Protein AF-A0A8T2K4G6-F1 (afdb_monomer_lite)

Sequence (234 aa):
MTVRHSHNKDIQVNLPRATIALGKYSFRDSISCLRIWVNPGNEEEANEREENRNEDEEETEESRPKPKLFMPNLIPLKIPDGEKVDFDDIHRKRMEKDLTELQTLIEAHFENRKKEEEELFALTERMEKRRAERAEQLRIRTEREKERQARVAEERARKEEEENRKRAEDDVRKKKALSNMLHFGGYLQKTERRGGKKQTEREKKKMILAERRKPLKIENMNEDKVRYNIFKKH

Structure (mmCIF, N/CA/C/O backbone):
data_AF-A0A8T2K4G6-F1
#
_entry.id   AF-A0A8T2K4G6-F1
#
loop_
_atom_site.group_PDB
_atom_site.id
_atom_site.type_symbol
_atom_site.label_atom_id
_atom_site.label_alt_id
_atom_site.label_comp_id
_atom_site.label_asym_id
_atom_site.label_entity_id
_atom_site.label_seq_id
_atom_site.pdbx_PDB_ins_code
_atom_site.Cartn_x
_atom_site.Cartn_y
_atom_site.Cartn_z
_atom_site.occupancy
_atom_site.B_iso_or_equiv
_atom_site.auth_seq_id
_atom_site.auth_comp_id
_atom_site.auth_asym_id
_atom_site.auth_atom_id
_atom_site.pdbx_PDB_model_num
ATOM 1 N N . MET A 1 1 ? -27.900 -40.351 -31.283 1.00 43.53 1 MET A N 1
ATOM 2 C CA . MET A 1 1 ? -26.939 -39.247 -31.490 1.00 43.53 1 MET A CA 1
ATOM 3 C C . MET A 1 1 ? -27.726 -38.015 -31.895 1.00 43.53 1 MET A C 1
ATOM 5 O O . MET A 1 1 ? -28.155 -37.922 -33.035 1.00 43.53 1 MET A O 1
ATOM 9 N N . THR A 1 2 ? -28.016 -37.130 -30.946 1.00 40.59 2 THR A N 1
ATOM 10 C CA . THR A 1 2 ? -28.894 -35.968 -31.145 1.00 40.59 2 THR A CA 1
ATOM 11 C C . THR A 1 2 ? -28.119 -34.713 -30.765 1.00 40.59 2 THR A C 1
ATOM 13 O O . THR A 1 2 ? -27.848 -34.456 -29.595 1.00 40.59 2 THR A O 1
ATOM 16 N N . VAL A 1 3 ? -27.702 -33.971 -31.791 1.00 40.81 3 VAL A N 1
ATOM 17 C CA . VAL A 1 3 ? -26.904 -32.745 -31.699 1.00 40.81 3 VAL A CA 1
ATOM 18 C C . VAL A 1 3 ? -27.811 -31.601 -31.239 1.00 40.81 3 VAL A C 1
ATOM 20 O O . VAL A 1 3 ? -28.611 -31.085 -32.017 1.00 40.81 3 VAL A O 1
ATOM 23 N N . ARG A 1 4 ? -27.709 -31.199 -29.967 1.00 43.81 4 ARG A N 1
ATOM 24 C CA . ARG A 1 4 ? -28.348 -29.974 -29.464 1.00 43.81 4 ARG A CA 1
ATOM 25 C C . ARG A 1 4 ? -27.527 -28.762 -29.910 1.00 43.81 4 ARG A C 1
ATOM 27 O O . ARG A 1 4 ? -26.488 -28.464 -29.333 1.00 43.81 4 ARG A O 1
ATOM 34 N N . HIS A 1 5 ? -28.014 -28.068 -30.936 1.00 40.22 5 HIS A N 1
ATOM 35 C CA . HIS A 1 5 ? -27.555 -26.733 -31.317 1.00 40.22 5 HIS A CA 1
ATOM 36 C C . HIS A 1 5 ? -28.057 -25.712 -30.287 1.00 40.22 5 HIS A C 1
ATOM 38 O O . HIS A 1 5 ? -29.209 -25.278 -30.344 1.00 40.22 5 HIS A O 1
ATOM 44 N N . SER A 1 6 ? -27.207 -25.333 -29.332 1.00 45.31 6 SER A N 1
ATOM 45 C CA . SER A 1 6 ? -27.510 -24.239 -28.408 1.00 45.31 6 SER A CA 1
ATOM 46 C C . SER A 1 6 ? -27.218 -22.908 -29.098 1.00 45.31 6 SER A C 1
ATOM 48 O O . SER A 1 6 ? -26.067 -22.576 -29.369 1.00 45.31 6 SER A O 1
ATOM 50 N N . HIS A 1 7 ? -28.282 -22.176 -29.420 1.00 46.28 7 HIS A N 1
ATOM 51 C CA . HIS A 1 7 ? -28.223 -20.830 -29.980 1.00 46.28 7 HIS A CA 1
ATOM 52 C C . HIS A 1 7 ? -27.661 -19.854 -28.940 1.00 46.28 7 HIS A C 1
ATOM 54 O O . HIS A 1 7 ? -28.222 -19.706 -27.852 1.00 46.28 7 HIS A O 1
ATOM 60 N N . ASN A 1 8 ? -26.564 -19.186 -29.293 1.00 40.78 8 ASN A N 1
ATOM 61 C CA . ASN A 1 8 ? -25.992 -18.080 -28.535 1.00 40.78 8 ASN A CA 1
ATOM 62 C C . ASN A 1 8 ? -26.914 -16.865 -28.718 1.00 40.78 8 ASN A C 1
ATOM 64 O O . ASN A 1 8 ? -27.077 -16.377 -29.834 1.00 40.78 8 ASN A O 1
ATOM 68 N N . LYS A 1 9 ? -27.591 -16.434 -27.650 1.00 49.44 9 LYS A N 1
ATOM 69 C CA . LYS A 1 9 ? -28.414 -15.221 -27.662 1.00 49.44 9 LYS A CA 1
ATOM 70 C C . LYS A 1 9 ? -27.516 -14.037 -27.334 1.00 49.44 9 LYS A C 1
ATOM 72 O O . LYS A 1 9 ? -27.073 -13.900 -26.197 1.00 49.44 9 LYS A O 1
ATOM 77 N N . ASP A 1 10 ? -27.284 -13.197 -28.333 1.00 40.53 10 ASP A N 1
ATOM 78 C CA . ASP A 1 10 ? -26.670 -11.883 -28.188 1.00 40.53 10 ASP A CA 1
ATOM 79 C C . ASP A 1 10 ? -27.488 -11.031 -27.207 1.00 40.53 10 ASP A C 1
ATOM 81 O O . ASP A 1 10 ? -28.588 -10.566 -27.511 1.00 40.53 10 ASP A O 1
ATOM 85 N N . ILE A 1 11 ? -26.957 -10.831 -26.000 1.00 44.19 11 ILE A N 1
ATOM 86 C CA . ILE A 1 11 ? -27.488 -9.853 -25.051 1.00 44.19 11 ILE A CA 1
ATOM 87 C C . ILE A 1 11 ? -26.940 -8.492 -25.480 1.00 44.19 11 ILE A C 1
ATOM 89 O O . ILE A 1 11 ? -25.842 -8.083 -25.103 1.00 44.19 11 ILE A O 1
ATOM 93 N N . GLN A 1 12 ? -27.717 -7.798 -26.309 1.00 41.06 12 GLN A N 1
ATOM 94 C CA . GLN A 1 12 ? -27.534 -6.376 -26.563 1.00 41.06 12 GLN A CA 1
ATOM 95 C C . GLN A 1 12 ? -27.786 -5.602 -25.264 1.00 41.06 12 GLN A C 1
ATOM 97 O O . GLN A 1 12 ? -28.920 -5.467 -24.803 1.00 41.06 12 GLN A O 1
ATOM 102 N N . VAL A 1 13 ? -26.717 -5.082 -24.664 1.00 42.91 13 VAL A N 1
ATOM 103 C CA . VAL A 1 13 ? -26.801 -4.090 -23.591 1.00 42.91 13 VAL A CA 1
ATOM 104 C C . VAL A 1 13 ? -27.228 -2.746 -24.185 1.00 42.91 13 VAL A C 1
ATOM 106 O O . VAL A 1 13 ? -26.450 -2.034 -24.815 1.00 42.91 13 VAL A O 1
ATOM 109 N N . ASN A 1 14 ? -28.504 -2.422 -23.996 1.00 41.09 14 ASN A N 1
ATOM 110 C CA . ASN A 1 14 ? -29.096 -1.122 -24.295 1.00 41.09 14 ASN A CA 1
ATOM 111 C C . ASN A 1 14 ? -28.508 -0.063 -23.341 1.00 41.09 14 ASN A C 1
ATOM 113 O O . ASN A 1 14 ? -28.875 -0.017 -22.167 1.00 41.09 14 ASN A O 1
ATOM 117 N N . LEU A 1 15 ? -27.599 0.788 -23.827 1.00 39.25 15 LEU A N 1
ATOM 118 C CA . LEU A 1 15 ? -27.216 2.022 -23.132 1.00 39.25 15 LEU A CA 1
ATOM 119 C C . LEU A 1 15 ? -28.192 3.150 -23.514 1.00 39.25 15 LEU A C 1
ATOM 121 O O . LEU A 1 15 ? -28.398 3.386 -24.708 1.00 39.25 15 LEU A O 1
ATOM 125 N N . PRO A 1 16 ? -28.770 3.894 -22.553 1.00 44.97 16 PRO A N 1
ATOM 126 C CA . PRO A 1 16 ? -29.612 5.037 -22.874 1.00 44.97 16 PRO A CA 1
ATOM 127 C C . PRO A 1 16 ? -28.773 6.172 -23.480 1.00 44.97 16 PRO A C 1
ATOM 129 O O . PRO A 1 16 ? -27.804 6.652 -22.891 1.00 44.97 16 PRO A O 1
ATOM 132 N N . ARG A 1 17 ? -29.175 6.625 -24.672 1.00 45.69 17 ARG A N 1
ATOM 133 C CA . ARG A 1 17 ? -28.685 7.852 -25.313 1.00 45.69 17 ARG A CA 1
ATOM 134 C C . ARG A 1 17 ? -29.142 9.057 -24.483 1.00 45.69 17 ARG A C 1
ATOM 136 O O . ARG A 1 17 ? -30.261 9.533 -24.643 1.00 45.69 17 ARG A O 1
ATOM 143 N N . ALA A 1 18 ? -28.278 9.559 -23.607 1.00 39.84 18 ALA A N 1
ATOM 144 C CA . ALA A 1 18 ? -28.466 10.860 -22.978 1.00 39.84 18 ALA A CA 1
ATOM 145 C C . ALA A 1 18 ? -28.100 11.961 -23.986 1.00 39.84 18 ALA A C 1
ATOM 147 O O . ALA A 1 18 ? -26.930 12.245 -24.239 1.00 39.84 18 ALA A O 1
ATOM 148 N N . THR A 1 19 ? -29.113 12.570 -24.597 1.00 42.66 19 THR A N 1
ATOM 149 C CA . THR A 1 19 ? -28.994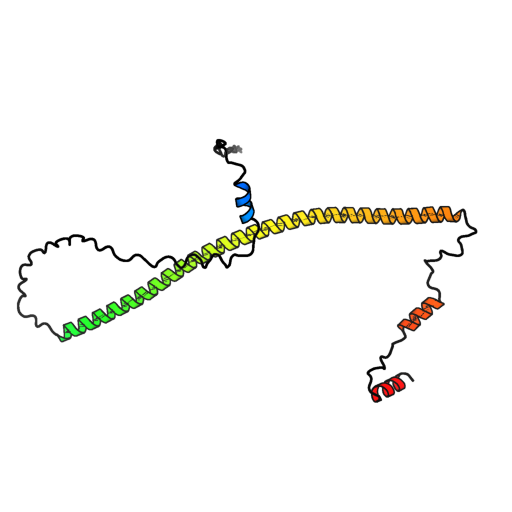 13.849 -25.302 1.00 42.66 19 THR A CA 1
ATOM 150 C C . THR A 1 19 ? -28.751 14.954 -24.277 1.00 42.66 19 THR A C 1
ATOM 152 O O . THR A 1 19 ? -29.688 15.421 -23.632 1.00 42.66 19 THR A O 1
ATOM 155 N N . ILE A 1 20 ? -27.495 15.367 -24.110 1.00 42.78 20 ILE A N 1
ATOM 156 C CA . ILE A 1 20 ? -27.154 16.569 -23.344 1.00 42.78 20 ILE A CA 1
ATOM 157 C C . ILE A 1 20 ? -27.402 17.773 -24.252 1.00 42.78 20 ILE A C 1
ATOM 159 O O . ILE A 1 20 ? -26.711 17.980 -25.250 1.00 42.78 20 ILE A O 1
ATOM 163 N N . ALA A 1 21 ? -28.428 18.548 -23.909 1.00 39.84 21 ALA A N 1
ATOM 164 C CA . ALA A 1 21 ? -28.667 19.867 -24.465 1.00 39.84 21 ALA A CA 1
ATOM 165 C C . ALA A 1 21 ? -27.442 20.756 -24.190 1.00 39.84 21 ALA A C 1
ATOM 167 O O . ALA A 1 21 ? -27.041 20.936 -23.041 1.00 39.84 21 ALA A O 1
ATOM 168 N N . LEU A 1 22 ? -26.842 21.304 -25.249 1.00 41.28 22 LEU A N 1
ATOM 169 C CA . LEU A 1 22 ? -25.759 22.282 -25.161 1.00 41.28 22 LEU A CA 1
ATOM 170 C C . LEU A 1 22 ? -26.316 23.607 -24.618 1.00 41.28 22 LEU A C 1
ATOM 172 O O . LEU A 1 22 ? -26.663 24.521 -25.364 1.00 41.28 22 LEU A O 1
ATOM 176 N N . GLY A 1 23 ? -26.413 23.690 -23.292 1.00 42.56 23 GLY A N 1
ATOM 177 C CA . GLY A 1 23 ? -26.505 24.943 -22.560 1.00 42.56 23 GLY A CA 1
ATOM 178 C C . GLY A 1 23 ? -25.171 25.676 -22.662 1.00 42.56 23 GLY A C 1
ATOM 179 O O . GLY A 1 23 ? -24.115 25.118 -22.373 1.00 42.56 23 GLY A O 1
ATOM 180 N N . LYS A 1 24 ? -25.227 26.921 -23.128 1.00 52.12 24 LYS A N 1
ATOM 181 C CA . LYS A 1 24 ? -24.098 27.832 -23.328 1.00 52.12 24 LYS A CA 1
ATOM 182 C C . LYS A 1 24 ? -23.312 28.018 -22.020 1.00 52.12 24 LYS A C 1
ATOM 184 O O . LYS A 1 24 ? -23.671 28.871 -21.216 1.00 52.12 24 LYS A O 1
ATOM 189 N N . TYR A 1 25 ? -22.238 27.257 -21.822 1.00 44.22 25 TYR A N 1
ATOM 190 C CA . TYR A 1 25 ? -21.255 27.532 -20.774 1.00 44.22 25 TYR A CA 1
ATOM 191 C C . TYR A 1 25 ? -20.119 28.373 -21.347 1.00 44.22 25 TYR A C 1
ATOM 193 O O . TYR A 1 25 ? -19.503 28.034 -22.358 1.00 44.22 25 TYR A O 1
ATOM 201 N N . SER A 1 26 ? -19.901 29.527 -20.721 1.00 43.66 26 SER A N 1
ATOM 202 C CA . SER A 1 26 ? -18.903 30.502 -21.135 1.00 43.66 26 SER A CA 1
ATOM 203 C C . SER A 1 26 ? -17.485 29.955 -20.937 1.00 43.66 26 SER A C 1
ATOM 205 O O . SER A 1 26 ? -17.175 29.307 -19.942 1.00 43.66 26 SER A O 1
ATOM 207 N N . PHE A 1 27 ? -16.609 30.265 -21.887 1.00 46.72 27 PHE A N 1
ATOM 208 C CA . PHE A 1 27 ? -15.208 29.843 -22.014 1.00 46.72 27 PHE A CA 1
ATOM 209 C C . PHE A 1 27 ? -14.266 30.321 -20.876 1.00 46.72 27 PHE A C 1
ATOM 211 O O . PHE A 1 27 ? -13.048 30.242 -21.005 1.00 46.72 27 PHE A O 1
ATOM 218 N N . ARG A 1 28 ? -14.796 30.828 -19.755 1.00 48.25 28 ARG A N 1
ATOM 219 C CA . ARG A 1 28 ? -14.011 31.364 -18.628 1.00 48.25 28 ARG A CA 1
ATOM 220 C C . ARG A 1 28 ? -13.803 30.395 -17.460 1.00 48.25 28 ARG A C 1
ATOM 222 O O . ARG A 1 28 ? -12.891 30.628 -16.675 1.00 48.25 28 ARG A O 1
ATOM 229 N N . ASP A 1 29 ? -14.544 29.288 -17.396 1.00 44.03 29 ASP A N 1
ATOM 230 C CA . ASP A 1 29 ? -14.431 28.315 -16.291 1.00 44.03 29 ASP A CA 1
ATOM 231 C C . ASP A 1 29 ? -13.405 27.193 -16.541 1.00 44.03 29 ASP A C 1
ATOM 233 O O . ASP A 1 29 ? -13.095 26.405 -15.649 1.00 44.03 29 ASP A O 1
ATOM 237 N N . SER A 1 30 ? -12.807 27.132 -17.734 1.00 47.47 30 SER A N 1
ATOM 238 C CA . SER A 1 30 ? -11.832 26.093 -18.101 1.00 47.47 30 SER A CA 1
ATOM 239 C C . SER A 1 30 ? -10.465 26.253 -17.422 1.00 47.47 30 SER A C 1
ATOM 241 O O . SER A 1 30 ? -9.727 25.277 -17.294 1.00 47.47 30 SER A O 1
ATOM 243 N N . ILE A 1 31 ? -10.125 27.455 -16.947 1.00 48.69 31 ILE A N 1
ATOM 244 C CA . ILE A 1 31 ? -8.820 27.725 -16.322 1.00 48.69 31 ILE A CA 1
ATOM 245 C C . ILE A 1 31 ? -8.812 27.317 -14.838 1.00 48.69 31 ILE A C 1
ATOM 247 O O . ILE A 1 31 ? -7.769 26.919 -14.321 1.00 48.69 31 ILE A O 1
ATOM 251 N N . SER A 1 32 ? -9.966 27.329 -14.161 1.00 47.97 32 SER A N 1
ATOM 252 C CA . SER A 1 32 ? -10.056 26.938 -12.745 1.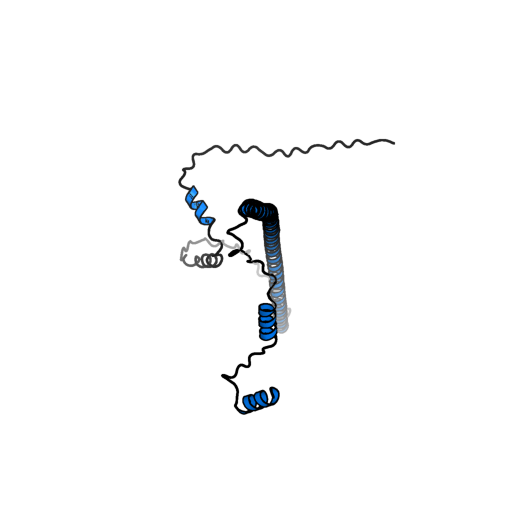00 47.97 32 SER A CA 1
ATOM 253 C C . SER A 1 32 ? -9.882 25.424 -12.552 1.00 47.97 32 SER A C 1
ATOM 255 O O . SER A 1 32 ? -9.098 24.990 -11.709 1.00 47.97 32 SER A O 1
ATOM 257 N N . CYS A 1 33 ? -10.496 24.603 -13.415 1.00 45.06 33 CYS A N 1
ATOM 258 C CA . CYS A 1 33 ? -10.336 23.143 -13.361 1.00 45.06 33 CYS A CA 1
ATOM 259 C C . CYS A 1 33 ? -8.901 22.674 -13.649 1.00 45.06 33 CYS A C 1
ATOM 261 O O . CYS A 1 33 ? -8.479 21.643 -13.128 1.00 45.06 33 CYS A O 1
ATOM 263 N N . LEU A 1 34 ? -8.126 23.423 -14.442 1.00 43.31 34 LEU A N 1
ATOM 264 C CA . LEU A 1 34 ? -6.758 23.026 -14.790 1.00 43.31 34 LEU A CA 1
ATOM 265 C C . LEU A 1 34 ? -5.749 23.295 -13.659 1.00 43.31 34 LEU A C 1
ATOM 267 O O . LEU A 1 34 ? -4.677 22.695 -13.643 1.00 43.31 34 LEU A O 1
ATOM 271 N N . ARG A 1 35 ? -6.091 24.139 -12.675 1.00 41.72 35 ARG A N 1
ATOM 272 C CA . ARG A 1 35 ? -5.211 24.441 -11.532 1.00 41.72 35 ARG A CA 1
ATOM 273 C C . ARG A 1 35 ? -5.260 23.385 -10.421 1.00 41.72 35 ARG A C 1
ATOM 275 O O . ARG A 1 35 ? -4.346 23.335 -9.609 1.00 41.72 35 ARG A O 1
ATOM 282 N N . ILE A 1 36 ? -6.271 22.514 -10.418 1.00 45.25 36 ILE A N 1
ATOM 283 C CA . ILE A 1 36 ? -6.389 21.400 -9.459 1.00 45.25 36 ILE A CA 1
ATOM 284 C C . ILE A 1 36 ? -5.544 20.187 -9.897 1.00 45.25 36 ILE A C 1
ATOM 286 O O . ILE A 1 36 ? -5.198 19.343 -9.079 1.00 45.25 36 ILE A O 1
ATOM 290 N N . TRP A 1 37 ? -5.154 20.097 -11.174 1.00 45.03 37 TRP A N 1
ATOM 291 C CA . TRP A 1 37 ? -4.494 18.897 -11.709 1.00 45.03 37 TRP A CA 1
ATOM 292 C C . TRP A 1 37 ? -2.956 18.920 -11.657 1.00 45.03 37 TRP A C 1
ATOM 294 O O . TRP A 1 37 ? -2.316 17.925 -11.987 1.00 45.03 37 TRP A O 1
ATOM 304 N N . VAL A 1 38 ? -2.344 20.032 -11.230 1.00 46.03 38 VAL A N 1
ATOM 305 C CA . VAL A 1 38 ? -0.881 20.189 -11.148 1.00 46.03 38 VAL A CA 1
ATOM 306 C C . VAL A 1 38 ? -0.478 20.581 -9.725 1.00 46.03 38 VAL A C 1
ATOM 308 O O . VAL A 1 38 ? -0.152 21.734 -9.472 1.00 46.03 38 VAL A O 1
ATOM 311 N N . ASN A 1 39 ? -0.553 19.634 -8.785 1.00 34.09 39 ASN A N 1
ATOM 312 C CA . ASN A 1 39 ? 0.257 19.612 -7.555 1.00 34.09 39 ASN A CA 1
ATOM 313 C C . ASN A 1 39 ? 0.055 18.282 -6.799 1.00 34.09 39 ASN A C 1
ATOM 315 O O . ASN A 1 39 ? -0.876 18.165 -6.006 1.00 34.09 39 ASN A O 1
ATOM 319 N N . PRO A 1 40 ? 0.905 17.262 -7.015 1.00 48.84 40 PRO A N 1
ATOM 320 C CA . PRO A 1 40 ? 0.885 16.030 -6.236 1.00 48.84 40 PRO A CA 1
ATOM 321 C C . PRO A 1 40 ? 1.880 16.145 -5.071 1.00 48.84 40 PRO A C 1
ATOM 323 O O . PRO A 1 40 ? 2.926 15.501 -5.083 1.00 48.84 40 PRO A O 1
ATOM 326 N N . GLY A 1 41 ? 1.615 17.030 -4.106 1.00 38.31 41 GLY A N 1
ATOM 327 C CA . GLY A 1 41 ? 2.589 17.292 -3.041 1.00 38.31 41 GLY A CA 1
ATOM 328 C C . GLY A 1 41 ? 2.127 18.191 -1.902 1.00 38.31 41 GLY A C 1
ATOM 329 O O . GLY A 1 41 ? 2.924 18.996 -1.444 1.00 38.31 41 GLY A O 1
ATOM 330 N N . ASN A 1 42 ? 0.865 18.098 -1.473 1.00 39.47 42 ASN A N 1
ATOM 331 C CA . ASN A 1 42 ? 0.409 18.777 -0.255 1.00 39.47 42 ASN A CA 1
ATOM 332 C C . ASN A 1 42 ? -0.826 18.065 0.332 1.00 39.47 42 ASN A C 1
ATOM 334 O O . ASN A 1 42 ? -1.919 18.618 0.378 1.00 39.47 42 ASN A O 1
ATOM 338 N N . GLU A 1 43 ? -0.675 16.788 0.698 1.00 38.53 43 GLU A N 1
ATOM 339 C CA . GLU A 1 43 ? -1.729 16.026 1.396 1.00 38.53 43 GLU A CA 1
ATOM 340 C C . GLU A 1 43 ? -1.703 16.246 2.924 1.00 38.53 43 GLU A C 1
ATOM 342 O O . GLU A 1 43 ? -2.611 15.792 3.612 1.00 38.53 43 GLU A O 1
ATOM 347 N N . GLU A 1 44 ? -0.727 16.992 3.458 1.00 42.09 44 GLU A N 1
ATOM 348 C CA . GLU A 1 44 ? -0.601 17.250 4.904 1.00 42.09 44 GLU A CA 1
ATOM 349 C C . GLU A 1 44 ? -1.316 18.529 5.395 1.00 42.09 44 GLU A C 1
ATOM 351 O O . GLU A 1 44 ? -1.630 18.616 6.574 1.00 42.09 44 GLU A O 1
ATOM 356 N N . GLU A 1 45 ? -1.689 19.484 4.531 1.00 38.25 45 GLU A N 1
ATOM 357 C CA . GLU A 1 45 ? -2.339 20.745 4.971 1.00 38.25 45 GLU A CA 1
ATOM 358 C C . GLU A 1 45 ? -3.882 20.741 4.914 1.00 38.25 45 GLU A C 1
ATOM 360 O O . GLU A 1 45 ? -4.529 21.716 5.300 1.00 38.25 45 GLU A O 1
ATOM 365 N N . ALA A 1 46 ? -4.513 19.664 4.437 1.00 34.56 46 ALA A N 1
ATOM 366 C CA . ALA A 1 46 ? -5.976 19.590 4.347 1.00 34.56 46 ALA A CA 1
ATOM 367 C C . ALA A 1 46 ? -6.654 19.132 5.653 1.00 34.56 46 ALA A C 1
ATOM 369 O O . ALA A 1 46 ? -7.870 19.266 5.777 1.00 34.56 46 ALA A O 1
ATOM 370 N N . ASN A 1 47 ? -5.887 18.616 6.621 1.00 33.22 47 ASN A N 1
ATOM 371 C CA . ASN A 1 47 ? -6.420 18.000 7.840 1.00 33.22 47 ASN A CA 1
ATOM 372 C C . ASN A 1 47 ? -6.561 18.969 9.034 1.00 33.22 47 ASN A C 1
ATOM 374 O O . ASN A 1 47 ? -7.118 18.588 10.053 1.00 33.22 47 ASN A O 1
ATOM 378 N N . GLU A 1 48 ? -6.102 20.222 8.924 1.00 35.00 48 GLU A N 1
ATOM 379 C CA . GLU A 1 48 ? -6.147 21.202 10.031 1.00 35.00 48 GLU A CA 1
ATOM 380 C C . GLU A 1 48 ? -7.284 22.240 9.917 1.00 35.00 48 GLU A C 1
ATOM 382 O O . GLU A 1 48 ? -7.397 23.135 10.750 1.00 35.00 48 GLU A O 1
ATOM 387 N N . ARG A 1 49 ? -8.157 22.158 8.900 1.00 35.47 49 ARG A N 1
ATOM 388 C CA . ARG A 1 49 ? -9.248 23.141 8.699 1.00 35.47 49 ARG A CA 1
ATOM 389 C C . ARG A 1 49 ? -10.647 22.692 9.119 1.00 35.47 49 ARG A C 1
ATOM 391 O O . ARG A 1 49 ? -11.565 23.501 9.017 1.00 35.47 49 ARG A O 1
ATOM 398 N N . GLU A 1 50 ? -10.822 21.469 9.612 1.00 35.44 50 GLU A N 1
ATOM 399 C CA . GLU A 1 50 ? -12.138 20.962 10.047 1.00 35.44 50 GLU A CA 1
ATOM 400 C C . GLU A 1 50 ? -12.325 20.841 11.569 1.00 35.44 50 GLU A C 1
ATOM 402 O O . GLU A 1 50 ? -13.382 20.400 12.005 1.00 35.44 50 GLU A O 1
ATOM 407 N N . GLU A 1 51 ? -11.378 21.305 12.394 1.00 34.16 51 GLU A N 1
ATOM 408 C CA . GLU A 1 51 ? -11.460 21.131 13.859 1.00 34.16 51 GLU A CA 1
ATOM 409 C C . GLU A 1 51 ? -11.733 22.407 14.679 1.00 34.16 51 GLU A C 1
ATOM 411 O O . GLU A 1 51 ? -11.662 22.375 15.902 1.00 34.16 51 GLU A O 1
ATOM 416 N N . ASN A 1 52 ? -12.105 23.535 14.061 1.00 33.41 52 ASN A N 1
ATOM 417 C CA . ASN A 1 52 ? -12.426 24.749 14.827 1.00 33.41 52 ASN A CA 1
ATOM 418 C C . ASN A 1 52 ? -13.597 25.551 14.241 1.00 33.41 52 ASN A C 1
ATOM 420 O O . ASN A 1 52 ? -13.414 26.591 13.602 1.00 33.41 52 ASN A O 1
ATOM 424 N N . ARG A 1 53 ? -14.821 25.039 14.422 1.00 35.09 53 ARG A N 1
ATOM 425 C CA . ARG A 1 53 ? -16.051 25.807 14.163 1.00 35.09 53 ARG A CA 1
ATOM 426 C C . ARG A 1 53 ? -17.247 25.351 15.000 1.00 35.09 53 ARG A C 1
ATOM 428 O O . ARG A 1 53 ? -18.332 25.184 14.458 1.00 35.09 53 ARG A O 1
ATOM 435 N N . ASN A 1 54 ? -17.046 25.131 16.297 1.00 34.25 54 ASN A N 1
ATOM 436 C CA . ASN A 1 54 ? -18.138 24.862 17.237 1.00 34.25 54 ASN A CA 1
ATOM 437 C C . ASN A 1 54 ? -17.880 25.535 18.590 1.00 34.25 54 ASN A C 1
ATOM 439 O O . ASN A 1 54 ? -17.825 24.858 19.607 1.00 34.25 54 ASN A O 1
ATOM 443 N N . GLU A 1 55 ? -17.727 26.854 18.603 1.00 39.97 55 GLU A N 1
ATOM 444 C CA . GLU A 1 55 ? -17.948 27.673 19.798 1.00 39.97 55 GLU A CA 1
ATOM 445 C C . GLU A 1 55 ? -18.686 28.940 19.330 1.00 39.97 55 GLU A C 1
ATOM 447 O O . GLU A 1 55 ? -18.367 29.452 18.258 1.00 39.97 55 GLU A O 1
ATOM 452 N N . ASP A 1 56 ? -19.696 29.363 20.100 1.00 32.22 56 ASP A N 1
ATOM 453 C CA . ASP A 1 56 ? -20.599 30.522 19.924 1.00 32.22 56 ASP A CA 1
ATOM 454 C C . ASP A 1 56 ? -22.016 30.235 19.377 1.00 32.22 56 ASP A C 1
ATOM 456 O O . ASP A 1 56 ? -22.359 30.641 18.271 1.00 32.22 56 ASP A O 1
ATOM 460 N N . GLU A 1 57 ? -22.887 29.646 20.208 1.00 31.20 57 GLU A N 1
ATOM 461 C CA . GLU A 1 57 ? -24.316 30.021 20.255 1.00 31.20 57 GLU A CA 1
ATOM 462 C C . GLU A 1 57 ? -24.787 30.057 21.726 1.00 31.20 57 GLU A C 1
ATOM 464 O O . GLU A 1 57 ? -25.212 29.055 22.304 1.00 31.20 57 GLU A O 1
ATOM 469 N N . GLU A 1 58 ? -24.661 31.235 22.346 1.00 34.69 58 GLU A N 1
ATOM 470 C CA . GLU A 1 58 ? -25.348 31.607 23.587 1.00 34.69 58 GLU A CA 1
ATOM 471 C C . GLU A 1 58 ? -26.832 31.926 23.316 1.00 34.69 58 G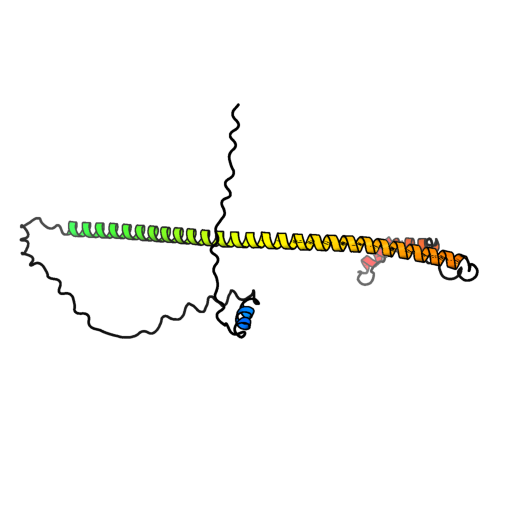LU A C 1
ATOM 473 O O . GLU A 1 58 ? -27.180 32.634 22.375 1.00 34.69 58 GLU A O 1
ATOM 478 N N . GLU A 1 59 ? -27.674 31.435 24.229 1.00 34.03 59 GLU A N 1
ATOM 479 C CA . GLU A 1 59 ? -28.882 32.091 24.743 1.00 34.03 59 GLU A CA 1
ATOM 480 C C . GLU A 1 59 ? -30.062 32.355 23.780 1.00 34.03 59 GLU A C 1
ATOM 482 O O . GLU A 1 59 ? -30.227 33.428 23.208 1.00 34.03 59 GLU A O 1
ATOM 487 N N . THR A 1 60 ? -31.014 31.414 23.753 1.00 31.31 60 THR A N 1
ATOM 488 C CA . THR A 1 60 ? -32.451 31.741 23.661 1.00 31.31 60 THR A CA 1
ATOM 489 C C . THR A 1 60 ? -33.267 30.809 24.567 1.00 31.31 60 THR A C 1
ATOM 491 O O . THR A 1 60 ? -33.624 29.685 24.221 1.00 31.31 60 THR A O 1
ATOM 494 N N . GLU A 1 61 ? -33.553 31.298 25.774 1.00 42.03 61 GLU A N 1
ATOM 495 C CA . GLU A 1 61 ? -34.629 30.823 26.646 1.00 42.03 61 GLU A CA 1
ATOM 496 C C . GLU A 1 61 ? -35.982 31.052 25.951 1.00 42.03 61 GLU A C 1
ATOM 498 O O . GLU A 1 61 ? -36.473 32.178 25.880 1.00 42.03 61 GLU A O 1
ATOM 503 N N . GLU A 1 62 ? -36.610 29.986 25.445 1.00 40.19 62 GLU A N 1
ATOM 504 C CA . GLU A 1 62 ? -38.018 30.017 25.047 1.00 40.19 62 GLU A CA 1
ATOM 505 C C . GLU A 1 62 ? -38.798 28.900 25.755 1.00 40.19 62 GLU A C 1
ATOM 507 O O . GLU A 1 62 ? -38.707 27.701 25.473 1.00 40.19 62 GLU A O 1
ATOM 512 N N . SER A 1 63 ? -39.572 29.352 26.737 1.00 48.34 63 SER A N 1
ATOM 513 C CA . SER A 1 63 ? -40.523 28.630 27.571 1.00 48.34 63 SER A CA 1
ATOM 514 C C . SER A 1 63 ? -41.345 27.574 26.822 1.00 48.34 63 SER A C 1
ATOM 516 O O . SER A 1 63 ? -42.323 27.888 26.141 1.00 48.34 63 SER A O 1
ATOM 518 N N . ARG A 1 64 ? -41.037 26.292 27.049 1.00 45.34 64 ARG A N 1
ATOM 519 C CA . ARG A 1 64 ? -41.951 25.182 26.737 1.00 45.34 64 ARG A CA 1
ATOM 520 C C . ARG A 1 64 ? -42.826 24.863 27.958 1.00 45.34 64 ARG A C 1
ATOM 522 O O . ARG A 1 64 ? -42.293 24.690 29.056 1.00 45.34 64 ARG A O 1
ATOM 529 N N . PRO A 1 65 ? -44.161 24.752 27.816 1.00 51.97 65 PRO A N 1
ATOM 530 C CA . PRO A 1 65 ? -45.031 24.439 28.943 1.00 51.97 65 PRO A CA 1
ATOM 531 C C . PRO A 1 65 ? -44.792 22.996 29.411 1.00 51.97 65 PRO A C 1
ATOM 533 O O . PRO A 1 65 ? -44.916 22.049 28.636 1.00 51.97 65 PRO A O 1
ATOM 536 N N . LYS A 1 66 ? -44.459 22.831 30.699 1.00 55.69 66 LYS A N 1
ATOM 537 C CA . LYS A 1 66 ? -44.315 21.524 31.362 1.00 55.69 66 LYS A CA 1
ATOM 538 C C . LYS A 1 66 ? -45.566 20.661 31.110 1.00 55.69 66 LYS A C 1
ATOM 540 O O . LYS A 1 66 ? -46.661 21.093 31.486 1.00 55.69 66 LYS A O 1
ATOM 545 N N . PRO A 1 67 ? -45.446 19.447 30.540 1.00 57.41 67 PRO A N 1
ATOM 546 C CA . PRO A 1 67 ? -46.572 18.529 30.466 1.00 57.41 67 PRO A CA 1
ATOM 547 C C . PRO A 1 67 ? -46.961 18.125 31.893 1.00 57.41 67 PRO A C 1
ATOM 549 O O . PRO A 1 67 ? -46.155 17.583 32.649 1.00 57.41 67 PRO A O 1
ATOM 552 N N . LYS A 1 68 ? -48.199 18.439 32.286 1.00 60.03 68 LYS A N 1
ATOM 553 C CA . LYS A 1 68 ? -48.777 18.011 33.563 1.00 60.03 68 LYS A CA 1
ATOM 554 C C . LYS A 1 68 ? -48.882 16.485 33.551 1.00 60.03 68 LYS A C 1
ATOM 556 O O . LYS A 1 68 ? -49.763 15.934 32.897 1.00 60.03 68 LYS A O 1
ATOM 561 N N . LEU A 1 69 ? -47.982 15.814 34.267 1.00 53.31 69 LEU A N 1
ATOM 562 C CA . LEU A 1 69 ? -48.108 14.396 34.582 1.00 53.31 69 LEU A CA 1
ATOM 563 C C . LEU A 1 69 ? -49.344 14.225 35.469 1.00 53.31 69 LEU A C 1
ATOM 565 O O . LEU A 1 69 ? -49.380 14.682 36.610 1.00 53.31 69 LEU A O 1
ATOM 569 N N . PHE A 1 70 ? -50.382 13.615 34.908 1.00 55.94 70 PHE A N 1
ATOM 570 C CA . PHE A 1 70 ? -51.569 13.201 35.640 1.00 55.94 70 PHE A CA 1
ATOM 571 C C . PHE A 1 70 ? -51.139 12.071 36.585 1.00 55.94 70 PHE A C 1
ATOM 573 O O . PHE A 1 70 ? -50.937 10.939 36.151 1.00 55.94 70 PHE A O 1
ATOM 580 N N . MET A 1 71 ? -50.909 12.380 37.863 1.00 57.50 71 MET A N 1
ATOM 581 C CA . MET A 1 71 ? -50.659 11.344 38.862 1.00 57.50 71 MET A CA 1
ATOM 582 C C . MET A 1 71 ? -51.973 10.590 39.108 1.00 57.50 71 MET A C 1
ATOM 584 O O . MET A 1 71 ? -52.961 11.228 39.480 1.00 57.50 71 MET A O 1
ATOM 588 N N . PRO A 1 72 ? -52.034 9.260 38.914 1.00 58.84 72 PRO A N 1
ATOM 589 C CA . PRO A 1 72 ? -53.166 8.492 39.406 1.00 58.84 72 PRO A CA 1
ATOM 590 C C . PRO A 1 72 ? -53.204 8.645 40.930 1.00 58.84 72 PRO A C 1
ATOM 592 O O . PRO A 1 72 ? -52.171 8.539 41.589 1.00 58.84 72 PRO A O 1
ATOM 595 N N . ASN A 1 73 ? -54.380 8.935 41.491 1.00 52.06 73 ASN A N 1
ATOM 596 C CA . ASN A 1 73 ? -54.577 9.008 42.937 1.00 52.06 73 ASN A CA 1
ATOM 597 C C . ASN A 1 73 ? -54.183 7.662 43.563 1.00 52.06 73 ASN A C 1
ATOM 599 O O . ASN A 1 73 ? -54.939 6.691 43.491 1.00 52.06 73 ASN A O 1
ATOM 603 N N . LEU A 1 74 ? -52.992 7.607 44.163 1.00 56.78 74 LEU A N 1
ATOM 604 C CA . LEU A 1 74 ? -52.552 6.487 44.981 1.00 56.78 74 LEU A CA 1
ATOM 605 C C . LEU A 1 74 ? -53.447 6.446 46.221 1.00 56.78 74 LEU A C 1
ATOM 607 O O . LEU A 1 74 ? -53.311 7.246 47.145 1.00 56.78 74 LEU A O 1
ATOM 611 N N . ILE A 1 75 ? -54.368 5.487 46.232 1.00 58.47 75 ILE A N 1
ATOM 612 C CA . ILE A 1 75 ? -54.925 4.930 47.462 1.00 58.47 75 ILE A CA 1
ATOM 613 C C . ILE A 1 75 ? -53.725 4.605 48.364 1.00 58.47 75 ILE A C 1
ATOM 615 O O . ILE A 1 75 ? -52.814 3.920 47.888 1.00 58.47 75 ILE A O 1
ATOM 619 N N . PRO A 1 76 ? -53.678 5.073 49.627 1.00 59.12 76 PRO A N 1
ATOM 620 C CA . PRO A 1 76 ? -52.654 4.639 50.561 1.00 59.12 76 PRO A CA 1
ATOM 621 C C . PRO A 1 76 ? -52.723 3.116 50.644 1.00 59.12 76 PRO A C 1
ATOM 623 O O . PRO A 1 76 ? -53.683 2.564 51.189 1.00 59.12 76 PRO A O 1
ATOM 626 N N . LEU A 1 77 ? -51.745 2.433 50.041 1.00 61.00 77 LEU A N 1
ATOM 627 C CA . LEU A 1 77 ? -51.530 1.013 50.265 1.00 61.00 77 LEU A CA 1
ATOM 628 C C . LEU A 1 77 ? -51.339 0.877 51.773 1.00 61.00 77 LEU A C 1
ATOM 630 O O . LEU A 1 77 ? -50.317 1.288 52.320 1.00 61.00 77 LEU A O 1
ATOM 634 N N . LYS A 1 78 ? -52.372 0.375 52.453 1.00 53.88 78 LYS A N 1
ATOM 635 C CA . LYS A 1 78 ? -52.274 -0.047 53.843 1.00 53.88 78 LYS A CA 1
ATOM 636 C C . LYS A 1 78 ? -51.173 -1.097 53.882 1.00 53.88 78 LYS A C 1
ATOM 638 O O . LYS A 1 78 ? -51.348 -2.179 53.330 1.00 53.88 78 LYS A O 1
ATOM 643 N N . ILE A 1 79 ? -50.043 -0.731 54.477 1.00 58.38 79 ILE A N 1
ATOM 644 C CA . ILE A 1 79 ? -48.973 -1.652 54.841 1.00 58.38 79 ILE A CA 1
ATOM 645 C C . ILE A 1 79 ? -49.626 -2.662 55.797 1.00 58.38 79 ILE A C 1
ATOM 647 O O . ILE A 1 79 ? -50.096 -2.237 56.853 1.00 58.38 79 ILE A O 1
ATOM 651 N N . PRO A 1 80 ? -49.761 -3.951 55.429 1.00 65.88 80 PRO A N 1
ATOM 652 C CA . PRO A 1 80 ? -50.179 -4.961 56.381 1.00 65.88 80 PRO A CA 1
ATOM 653 C C . PRO A 1 80 ? -49.074 -5.076 57.428 1.00 65.88 80 PRO A C 1
ATOM 655 O O . PRO A 1 80 ? -47.894 -5.193 57.096 1.00 65.88 80 PRO A O 1
ATOM 658 N N . ASP A 1 81 ? -49.483 -4.970 58.684 1.00 54.88 81 ASP A N 1
ATOM 659 C CA . ASP A 1 81 ? -48.629 -4.935 59.856 1.00 54.88 81 ASP A CA 1
ATOM 660 C C . ASP A 1 81 ? -47.618 -6.094 59.899 1.00 54.88 81 ASP A C 1
ATOM 662 O O . ASP A 1 81 ? -47.983 -7.268 59.868 1.00 54.88 81 ASP A O 1
ATOM 666 N N . GLY A 1 82 ? -46.343 -5.749 60.101 1.00 59.06 82 GLY A N 1
ATOM 667 C CA . GLY A 1 82 ? -45.510 -6.506 61.035 1.00 59.06 82 GLY A CA 1
ATOM 668 C C . GLY A 1 82 ? -44.610 -7.623 60.506 1.00 59.06 82 GLY A C 1
ATOM 669 O O . GLY A 1 82 ? -44.164 -8.424 61.327 1.00 59.06 82 GLY A O 1
ATOM 670 N N . GLU A 1 83 ? -44.241 -7.668 59.224 1.00 64.62 83 GLU A N 1
ATOM 671 C CA . GLU A 1 83 ? -42.976 -8.333 58.880 1.00 64.62 83 GLU A CA 1
ATOM 672 C C . GLU A 1 83 ? -41.855 -7.380 59.295 1.00 64.62 83 GLU A C 1
ATOM 674 O O . GLU A 1 83 ? -41.682 -6.314 58.705 1.00 64.62 83 GLU A O 1
ATOM 679 N N . LYS A 1 84 ? -41.172 -7.697 60.402 1.00 66.56 84 LYS A N 1
ATOM 680 C CA . LYS A 1 84 ? -40.040 -6.912 60.902 1.00 66.56 84 LYS A CA 1
ATOM 681 C C . LYS A 1 84 ? -39.056 -6.719 59.755 1.00 66.56 84 LYS A C 1
ATOM 683 O O . LYS A 1 84 ? -38.341 -7.646 59.394 1.00 66.56 84 LYS A O 1
ATOM 688 N N . VAL A 1 85 ? -39.053 -5.515 59.196 1.00 73.75 85 VAL A N 1
ATOM 689 C CA . VAL A 1 85 ? -38.108 -5.096 58.174 1.00 73.75 85 VAL A CA 1
ATOM 690 C C . VAL A 1 85 ? -36.720 -5.206 58.794 1.00 73.75 85 VAL A C 1
ATOM 692 O O . VAL A 1 85 ? -36.352 -4.408 59.656 1.00 73.75 85 VAL A O 1
ATOM 695 N N . ASP A 1 86 ? -35.992 -6.252 58.417 1.00 85.12 86 ASP A N 1
ATOM 696 C CA . ASP A 1 86 ? -34.634 -6.481 58.882 1.00 85.12 86 ASP A CA 1
ATOM 697 C C . ASP A 1 86 ? -33.717 -5.456 58.201 1.00 85.12 86 ASP A C 1
ATOM 699 O O . ASP A 1 86 ? -33.468 -5.504 56.994 1.00 85.12 86 ASP A O 1
ATOM 703 N N . PHE A 1 87 ? -33.250 -4.474 58.971 1.00 87.25 87 PHE A N 1
ATOM 704 C CA . PHE A 1 87 ? -32.346 -3.440 58.472 1.00 87.25 87 PHE A CA 1
ATOM 705 C C . PHE A 1 87 ? -31.013 -4.026 57.998 1.00 87.25 87 PHE A C 1
ATOM 707 O O . PHE A 1 87 ? -30.428 -3.495 57.049 1.00 87.25 87 PHE A O 1
ATOM 714 N N . ASP A 1 88 ? -30.573 -5.146 58.579 1.00 90.88 88 ASP A N 1
ATOM 715 C CA . ASP A 1 88 ? -29.380 -5.846 58.112 1.00 90.88 88 ASP A CA 1
ATOM 716 C C . ASP A 1 88 ? -29.637 -6.504 56.751 1.00 90.88 88 ASP A C 1
ATOM 718 O O . ASP A 1 88 ? -28.750 -6.535 55.898 1.00 90.88 88 ASP A O 1
ATOM 722 N N . ASP A 1 89 ? -30.864 -6.969 56.497 1.00 93.44 89 ASP A N 1
ATOM 723 C CA . ASP A 1 89 ? -31.270 -7.512 55.199 1.00 93.44 89 ASP A CA 1
ATOM 724 C C . ASP A 1 89 ? -31.340 -6.437 54.113 1.00 93.44 89 ASP A C 1
ATOM 726 O O . ASP A 1 89 ? -30.858 -6.644 52.999 1.00 93.44 89 ASP A O 1
ATOM 730 N N . ILE A 1 90 ? -31.849 -5.247 54.446 1.00 92.88 90 ILE A N 1
ATOM 731 C CA . ILE A 1 90 ? -31.812 -4.091 53.538 1.00 92.88 90 ILE A CA 1
ATOM 732 C C . ILE A 1 90 ? -30.368 -3.709 53.212 1.00 92.88 90 ILE A C 1
ATOM 734 O O . ILE A 1 90 ? -30.053 -3.426 52.053 1.00 92.88 90 ILE A O 1
ATOM 738 N N . HIS A 1 91 ? -29.488 -3.686 54.215 1.00 94.31 91 HIS A N 1
ATOM 739 C CA . HIS A 1 91 ? -28.094 -3.317 54.003 1.00 94.31 91 HIS A CA 1
ATOM 740 C C . HIS A 1 91 ? -27.357 -4.351 53.140 1.00 94.31 91 HIS A C 1
ATOM 742 O O . HIS A 1 91 ? -26.691 -3.966 52.177 1.00 94.31 91 HIS A O 1
ATOM 748 N N . ARG A 1 92 ? -27.549 -5.654 53.403 1.00 96.62 92 ARG A N 1
ATOM 749 C CA . ARG A 1 92 ? -27.023 -6.743 52.559 1.00 96.62 92 ARG A CA 1
ATOM 750 C C . ARG A 1 92 ? -27.520 -6.636 51.118 1.00 96.62 92 ARG A C 1
ATOM 752 O O . ARG A 1 92 ? -26.701 -6.628 50.205 1.00 96.62 92 ARG A O 1
ATOM 759 N N . LYS A 1 93 ? -28.831 -6.473 50.910 1.00 96.38 93 LYS A N 1
ATOM 760 C CA . LYS A 1 93 ? -29.431 -6.343 49.570 1.00 96.38 93 LYS A CA 1
ATOM 761 C C . LYS A 1 93 ? -28.932 -5.117 48.817 1.00 96.38 93 LYS A C 1
ATOM 763 O O . LYS A 1 93 ? -28.746 -5.182 47.606 1.00 96.38 93 LYS A O 1
ATOM 768 N N . ARG A 1 94 ? -28.696 -3.998 49.512 1.00 96.12 94 ARG A N 1
ATOM 769 C CA . ARG A 1 94 ? -28.083 -2.813 48.899 1.00 96.12 94 ARG A CA 1
ATOM 770 C C . ARG A 1 94 ? -26.666 -3.124 48.425 1.00 96.12 94 ARG A C 1
ATOM 772 O O . ARG A 1 94 ? -26.377 -2.890 47.260 1.00 96.12 94 ARG A O 1
ATOM 779 N N . MET A 1 95 ? -25.829 -3.693 49.293 1.00 95.50 95 MET A N 1
ATOM 780 C CA . MET A 1 95 ? -24.456 -4.062 48.939 1.00 95.50 95 MET A CA 1
ATOM 781 C C . MET A 1 95 ? -24.407 -5.056 47.772 1.00 95.50 95 MET A C 1
ATOM 783 O O . MET A 1 95 ? -23.614 -4.884 46.855 1.00 95.50 95 MET A O 1
ATOM 787 N N . GLU A 1 96 ? -25.273 -6.067 47.769 1.00 96.88 96 GLU A N 1
ATOM 788 C CA . GLU A 1 96 ? -25.358 -7.054 46.687 1.00 96.88 96 GLU A CA 1
ATOM 789 C C . GLU A 1 96 ? -25.813 -6.426 45.360 1.00 96.88 96 GLU A C 1
ATOM 791 O O . GLU A 1 96 ? -25.226 -6.686 44.307 1.00 96.88 96 GLU A O 1
ATOM 796 N N . LYS A 1 97 ? -26.811 -5.537 45.401 1.00 97.38 97 LYS A N 1
ATOM 797 C CA . LYS A 1 97 ? -27.273 -4.795 44.223 1.00 97.38 97 LYS A CA 1
ATOM 798 C C . LYS A 1 97 ? -26.178 -3.875 43.673 1.00 97.38 97 LYS A C 1
ATOM 800 O O . LYS A 1 97 ? -25.949 -3.857 42.472 1.00 97.38 97 LYS A O 1
ATOM 805 N N . ASP A 1 98 ? -25.474 -3.149 44.536 1.00 96.56 98 ASP A N 1
ATOM 806 C CA . ASP A 1 98 ? -24.405 -2.243 44.107 1.00 96.56 98 ASP A CA 1
ATOM 807 C C . ASP A 1 98 ? -23.204 -3.028 43.530 1.00 96.56 98 ASP A C 1
ATOM 809 O O . ASP A 1 98 ? -22.605 -2.609 42.541 1.00 96.56 98 ASP A O 1
ATOM 813 N N . LEU A 1 99 ? -22.883 -4.206 44.082 1.00 97.56 99 LEU A N 1
ATOM 814 C CA . LEU A 1 99 ? -21.840 -5.091 43.545 1.00 97.56 99 LEU A CA 1
ATOM 815 C C . LEU A 1 99 ? -22.206 -5.671 42.172 1.00 97.56 99 LEU A C 1
ATOM 817 O O . LEU A 1 99 ? -21.361 -5.706 41.277 1.00 97.56 99 LEU A O 1
ATOM 821 N N . THR A 1 100 ? -23.451 -6.112 41.996 1.00 97.06 100 THR A N 1
ATOM 822 C CA . THR A 1 100 ? -23.937 -6.653 40.715 1.00 97.06 100 THR A CA 1
ATOM 823 C C . THR A 1 100 ? -24.067 -5.569 39.645 1.00 97.06 100 THR A C 1
ATOM 825 O O . THR A 1 100 ? -23.697 -5.792 38.491 1.00 97.06 100 THR A O 1
ATOM 828 N N . GLU A 1 101 ? -24.519 -4.370 40.017 1.00 97.25 101 GLU A N 1
ATOM 829 C CA . GLU A 1 101 ? -24.553 -3.198 39.137 1.00 97.25 101 GLU A CA 1
ATOM 830 C C . GLU A 1 101 ? -23.139 -2.814 38.683 1.00 97.25 101 GLU A C 1
ATOM 832 O O . GLU A 1 101 ? -22.901 -2.636 37.488 1.00 97.25 101 GLU A O 1
ATOM 837 N N . LEU A 1 102 ? -22.175 -2.782 39.609 1.00 97.88 102 LEU A N 1
ATOM 838 C CA . LEU A 1 102 ? -20.778 -2.507 39.287 1.00 97.88 102 LEU A CA 1
ATOM 839 C C . LEU A 1 102 ? -20.192 -3.555 38.329 1.00 97.88 102 LEU A C 1
ATOM 841 O O . LEU A 1 102 ? -19.551 -3.183 37.349 1.00 97.88 102 LEU A O 1
ATOM 845 N N . GLN A 1 103 ? -20.433 -4.847 38.570 1.00 97.75 103 GLN A N 1
ATOM 846 C CA . GLN A 1 103 ? -20.008 -5.917 37.657 1.00 97.75 103 GLN A CA 1
ATOM 847 C C . GLN A 1 103 ? -20.613 -5.748 36.260 1.00 97.75 103 GLN A C 1
ATOM 849 O O . GLN A 1 103 ? -19.887 -5.795 35.269 1.00 97.75 103 GLN A O 1
ATOM 854 N N . THR A 1 104 ? -21.913 -5.459 36.181 1.00 98.06 104 THR A N 1
ATOM 855 C CA . THR A 1 104 ? -22.614 -5.240 34.906 1.00 98.06 104 THR A CA 1
ATOM 856 C C . THR A 1 104 ? -22.046 -4.037 34.148 1.00 98.06 104 THR A C 1
ATOM 858 O O . THR A 1 104 ? -21.858 -4.105 32.937 1.00 98.06 104 THR A O 1
ATOM 861 N N . LEU A 1 105 ? -21.734 -2.937 34.843 1.00 98.38 105 LEU A N 1
ATOM 862 C CA . LEU A 1 105 ? -21.119 -1.749 34.242 1.00 98.38 105 LEU A CA 1
ATOM 863 C C . LEU A 1 105 ? -19.711 -2.034 33.713 1.00 98.38 105 LEU A C 1
ATOM 865 O O . LEU A 1 105 ? -19.358 -1.572 32.628 1.00 98.38 105 LEU A O 1
ATOM 869 N N . ILE A 1 106 ? -18.922 -2.805 34.465 1.00 97.94 106 ILE A N 1
ATOM 870 C CA . ILE A 1 106 ? -17.581 -3.229 34.054 1.00 97.94 106 ILE A CA 1
ATOM 871 C C . ILE A 1 106 ? -17.671 -4.073 32.778 1.00 97.94 106 ILE A C 1
ATOM 873 O O . ILE A 1 106 ? -17.007 -3.759 31.790 1.00 97.94 106 ILE A O 1
ATOM 877 N N . GLU A 1 107 ? -18.516 -5.104 32.771 1.00 98.25 107 GLU A N 1
ATOM 878 C CA . GLU A 1 107 ? -18.710 -5.978 31.609 1.00 98.25 107 GLU A CA 1
ATOM 879 C C . GLU A 1 107 ? -19.221 -5.200 30.393 1.00 98.25 107 GLU A C 1
ATOM 881 O O . GLU A 1 107 ? -18.655 -5.316 29.307 1.00 98.25 107 GLU A O 1
ATOM 886 N N . ALA A 1 108 ? -20.226 -4.340 30.577 1.00 98.44 108 ALA A N 1
ATOM 887 C CA . ALA A 1 108 ? -20.758 -3.502 29.509 1.00 98.44 108 ALA A CA 1
ATOM 888 C C . ALA A 1 108 ? -19.697 -2.556 28.927 1.00 98.44 108 ALA A C 1
ATOM 890 O O . ALA A 1 108 ? -19.641 -2.383 27.711 1.00 98.44 108 ALA A O 1
ATOM 891 N N . HIS A 1 109 ? -18.831 -1.965 29.759 1.00 98.50 109 HIS A N 1
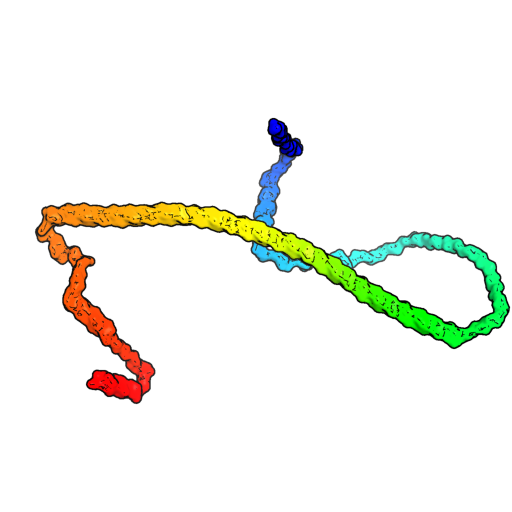ATOM 892 C CA . HIS A 1 109 ? -17.759 -1.092 29.282 1.00 98.50 109 HIS A CA 1
ATOM 893 C C . HIS A 1 109 ? -16.763 -1.846 28.393 1.00 98.50 109 HIS A C 1
ATOM 895 O O . HIS A 1 109 ? -16.434 -1.374 27.303 1.00 98.50 109 HIS A O 1
ATOM 901 N N . PHE A 1 110 ? -16.311 -3.027 28.823 1.00 98.50 110 PHE A N 1
ATOM 902 C CA . PHE A 1 110 ? -15.374 -3.836 28.042 1.00 98.50 110 PHE A CA 1
ATOM 903 C C . PHE A 1 110 ? -16.002 -4.388 26.764 1.00 98.50 110 PHE A C 1
ATOM 905 O O . PHE A 1 110 ? -15.372 -4.333 25.710 1.00 98.50 110 PHE A O 1
ATOM 912 N N . GLU A 1 111 ? -17.241 -4.871 26.828 1.00 98.31 111 GLU A N 1
ATOM 913 C CA . GLU A 1 111 ? -17.957 -5.361 25.650 1.00 98.31 111 GLU A CA 1
ATOM 914 C C . GLU A 1 111 ? -18.219 -4.245 24.634 1.00 98.31 111 GLU A C 1
ATOM 916 O O . GLU A 1 111 ? -18.045 -4.459 23.435 1.00 98.31 111 GLU A O 1
ATOM 921 N N . ASN A 1 112 ? -18.577 -3.040 25.085 1.00 98.31 112 ASN A N 1
ATOM 922 C CA . ASN A 1 112 ? -18.753 -1.897 24.190 1.00 98.31 112 ASN A CA 1
ATOM 923 C C . ASN A 1 112 ? -17.429 -1.491 23.540 1.00 98.31 112 ASN A C 1
ATOM 925 O O . ASN A 1 112 ? -17.365 -1.389 22.319 1.00 98.31 112 ASN A O 1
ATOM 929 N N . ARG A 1 113 ? -16.352 -1.349 24.326 1.00 98.25 113 ARG A N 1
ATOM 930 C CA . ARG A 1 113 ? -15.018 -1.020 23.796 1.00 98.25 113 ARG A CA 1
ATOM 931 C C . ARG A 1 113 ? -14.534 -2.061 22.793 1.00 98.25 113 ARG A C 1
ATOM 933 O O . ARG A 1 113 ? -14.023 -1.698 21.742 1.00 98.25 113 ARG A O 1
ATOM 940 N N . LYS A 1 114 ? -14.740 -3.345 23.084 1.00 98.31 114 LYS A N 1
ATOM 941 C CA . LYS A 1 114 ? -14.375 -4.441 22.185 1.00 98.31 114 LYS A CA 1
ATOM 942 C C . LYS A 1 114 ? -15.152 -4.384 20.868 1.00 98.31 114 LYS A C 1
ATOM 944 O O . LYS A 1 114 ? -14.546 -4.505 19.810 1.00 98.31 114 LYS A O 1
ATOM 949 N N . LYS A 1 115 ? -16.469 -4.169 20.916 1.00 98.44 115 LYS A N 1
ATOM 950 C CA . LYS A 1 115 ? -17.299 -4.033 19.707 1.00 98.44 115 LYS A CA 1
ATOM 951 C C . LYS A 1 115 ? -16.889 -2.825 18.872 1.00 98.44 115 LYS A C 1
ATOM 953 O O . LYS A 1 115 ? -16.723 -2.955 17.666 1.00 98.44 115 LYS A O 1
ATOM 958 N N . GLU A 1 116 ? -16.671 -1.678 19.509 1.00 97.56 116 GLU A N 1
ATOM 959 C CA . GLU A 1 116 ? -16.179 -0.473 18.834 1.00 97.56 116 GLU A CA 1
ATOM 960 C C . GLU A 1 116 ? -14.812 -0.714 18.176 1.00 97.56 116 GLU A C 1
ATOM 962 O O . GLU A 1 116 ? -14.601 -0.323 17.030 1.00 97.56 116 GLU A O 1
ATOM 967 N N . GLU A 1 117 ? -13.888 -1.394 18.859 1.00 97.75 117 GLU A N 1
ATOM 968 C CA . GLU A 1 117 ? -12.577 -1.748 18.306 1.00 97.75 117 GLU A CA 1
ATOM 969 C C . GLU A 1 117 ? -12.688 -2.705 17.112 1.00 97.75 117 GLU A C 1
ATOM 971 O O . GLU A 1 117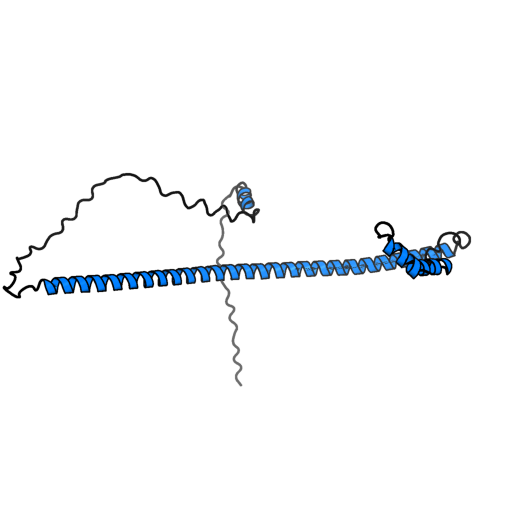 ? -12.015 -2.498 16.101 1.00 97.75 117 GLU A O 1
ATOM 976 N N . GLU A 1 118 ? -13.563 -3.710 17.178 1.00 98.00 118 GLU A N 1
ATOM 977 C CA . GLU A 1 118 ? -13.837 -4.623 16.063 1.00 98.00 118 GLU A CA 1
ATOM 978 C C . GLU A 1 118 ? -14.462 -3.892 14.860 1.00 98.00 118 GLU A C 1
ATOM 980 O O . GLU A 1 118 ? -14.078 -4.137 13.714 1.00 98.00 118 GLU A O 1
ATOM 985 N N . GLU A 1 119 ? -15.383 -2.954 15.092 1.00 97.88 119 GLU A N 1
ATOM 986 C CA . GLU A 1 119 ? -15.996 -2.137 14.039 1.00 97.88 119 GLU A CA 1
ATOM 987 C C . GLU A 1 119 ? -14.992 -1.184 13.383 1.00 97.88 119 GLU A C 1
ATOM 989 O O . GLU A 1 119 ? -14.948 -1.073 12.149 1.00 97.88 119 GLU A O 1
ATOM 994 N N . LEU A 1 120 ? -14.154 -0.528 14.192 1.00 98.19 120 LEU A N 1
ATOM 995 C CA . LEU A 1 120 ? -13.063 0.313 13.710 1.00 98.19 120 LEU A CA 1
ATOM 996 C C . LEU A 1 120 ? -12.071 -0.513 12.893 1.00 98.19 120 LEU A C 1
ATOM 998 O O . LEU A 1 120 ? -11.716 -0.106 11.787 1.00 98.19 120 LEU A O 1
ATOM 1002 N N . PHE A 1 121 ? -11.689 -1.694 13.380 1.00 97.44 121 PHE A N 1
ATOM 1003 C CA . PHE A 1 121 ? -10.805 -2.610 12.665 1.00 97.44 121 PHE A CA 1
ATOM 1004 C C . PHE A 1 121 ? -11.410 -3.074 11.329 1.00 97.44 121 PHE A C 1
ATOM 1006 O O . PHE A 1 121 ? -10.760 -3.020 10.287 1.00 97.44 121 PHE A O 1
ATOM 1013 N N . ALA A 1 122 ? -12.689 -3.450 11.302 1.00 98.38 122 ALA A N 1
ATOM 1014 C CA . ALA A 1 122 ? -13.371 -3.830 10.064 1.00 98.38 122 ALA A CA 1
ATOM 1015 C C . ALA A 1 122 ? -13.498 -2.655 9.073 1.00 98.38 122 ALA A C 1
ATOM 1017 O O . ALA A 1 122 ? -13.565 -2.835 7.848 1.00 98.38 122 ALA A O 1
ATOM 1018 N N . LEU A 1 123 ? -13.579 -1.416 9.565 1.00 98.38 123 LEU A N 1
ATOM 1019 C CA . LEU A 1 123 ? -13.579 -0.226 8.720 1.00 98.38 123 LEU A CA 1
ATOM 1020 C C . LEU A 1 123 ? -12.185 0.065 8.151 1.00 98.38 123 LEU A C 1
ATOM 1022 O O . LEU A 1 123 ? -12.077 0.327 6.947 1.00 98.38 123 LEU A O 1
ATOM 1026 N N . THR A 1 124 ? -11.134 -0.003 8.972 1.00 98.19 124 THR A N 1
ATOM 1027 C CA . THR A 1 124 ? -9.751 0.186 8.519 1.00 98.19 124 THR A CA 1
ATOM 1028 C C . THR A 1 124 ? -9.356 -0.882 7.511 1.00 98.19 124 THR A C 1
ATOM 1030 O O . THR A 1 124 ? -8.894 -0.520 6.433 1.00 98.19 124 THR A O 1
ATOM 1033 N N . GLU A 1 125 ? -9.668 -2.156 7.754 1.00 98.44 125 GLU A N 1
ATOM 1034 C CA . GLU A 1 125 ? -9.410 -3.252 6.811 1.00 98.44 125 GLU A CA 1
ATOM 1035 C C . GLU A 1 125 ? -10.072 -2.990 5.445 1.00 98.44 125 GLU A C 1
ATOM 1037 O O . GLU A 1 125 ? -9.447 -3.116 4.387 1.00 98.44 125 GLU A O 1
ATOM 1042 N N . ARG A 1 126 ? -11.330 -2.525 5.428 1.00 98.44 126 ARG A N 1
ATOM 1043 C CA . ARG A 1 126 ? -12.012 -2.142 4.177 1.00 98.44 126 ARG A CA 1
ATOM 1044 C C . ARG A 1 126 ? -11.344 -0.954 3.483 1.00 98.44 126 ARG A C 1
ATOM 1046 O O . ARG A 1 126 ? -11.306 -0.905 2.249 1.00 98.44 126 ARG A O 1
ATOM 1053 N N . MET A 1 127 ? -10.843 0.027 4.233 1.00 98.38 127 MET A N 1
ATOM 1054 C CA . MET A 1 127 ? -10.095 1.155 3.670 1.00 98.38 127 MET A CA 1
ATOM 1055 C C . MET A 1 127 ? -8.752 0.713 3.092 1.00 98.38 127 MET A C 1
ATOM 1057 O O . MET A 1 127 ? -8.427 1.101 1.967 1.00 98.38 127 MET A O 1
ATOM 1061 N N . GLU A 1 128 ? -8.013 -0.117 3.819 1.00 98.31 128 GLU A N 1
ATOM 1062 C CA . GLU A 1 128 ? -6.741 -0.695 3.397 1.00 98.31 128 GLU A CA 1
ATOM 1063 C C . GLU A 1 128 ? -6.907 -1.541 2.144 1.00 98.31 128 GLU A C 1
ATOM 1065 O O . GLU A 1 128 ? -6.180 -1.330 1.177 1.00 98.31 128 GLU A O 1
ATOM 1070 N N . LYS A 1 129 ? -7.936 -2.390 2.082 1.00 98.50 129 LYS A N 1
ATOM 1071 C CA . LYS A 1 129 ? -8.268 -3.156 0.879 1.00 98.50 129 LYS A CA 1
ATOM 1072 C C . LYS A 1 129 ? -8.483 -2.250 -0.334 1.00 98.50 129 LYS A C 1
ATOM 1074 O O . LYS A 1 129 ? -7.872 -2.461 -1.378 1.00 98.50 129 LYS A O 1
ATOM 1079 N N . ARG A 1 130 ? -9.282 -1.184 -0.199 1.00 98.31 130 ARG A N 1
ATOM 1080 C CA . ARG A 1 130 ? -9.484 -0.211 -1.291 1.00 98.31 130 ARG A CA 1
ATOM 1081 C C . ARG A 1 130 ? -8.199 0.529 -1.666 1.00 98.31 130 ARG A C 1
ATOM 1083 O O . ARG A 1 130 ? -8.004 0.857 -2.834 1.00 98.31 130 ARG A O 1
ATOM 1090 N N . ARG A 1 131 ? -7.331 0.849 -0.700 1.00 98.19 131 ARG A N 1
ATOM 1091 C CA . ARG A 1 131 ? -6.019 1.464 -0.969 1.00 98.19 131 ARG A CA 1
ATOM 1092 C C . ARG A 1 131 ? -5.114 0.497 -1.733 1.00 98.19 131 ARG A C 1
ATOM 1094 O O . ARG A 1 131 ? -4.562 0.897 -2.754 1.00 98.19 131 ARG A O 1
ATOM 1101 N N . ALA A 1 132 ? -5.039 -0.760 -1.306 1.00 97.75 132 ALA A N 1
ATOM 1102 C CA . ALA A 1 132 ? -4.272 -1.811 -1.965 1.00 97.75 132 ALA A CA 1
ATOM 1103 C C . ALA A 1 132 ? -4.766 -2.063 -3.398 1.00 97.75 132 ALA A C 1
ATOM 1105 O O . ALA A 1 132 ? -3.962 -2.104 -4.323 1.00 97.75 132 ALA A O 1
ATOM 1106 N N . GLU A 1 133 ? -6.082 -2.125 -3.618 1.00 98.25 133 GLU A N 1
ATOM 1107 C CA . GLU A 1 133 ? -6.667 -2.259 -4.959 1.00 98.25 133 GLU A CA 1
ATOM 1108 C C . GLU A 1 133 ? -6.282 -1.090 -5.880 1.00 98.25 133 GLU A C 1
ATOM 1110 O O . GLU A 1 133 ? -5.908 -1.308 -7.033 1.00 98.25 133 GLU A O 1
ATOM 1115 N N . ARG A 1 134 ? -6.320 0.157 -5.387 1.00 98.38 134 ARG A N 1
ATOM 1116 C CA . ARG A 1 134 ? -5.870 1.326 -6.167 1.00 98.38 134 ARG A CA 1
ATOM 1117 C C . ARG A 1 134 ? -4.369 1.289 -6.444 1.00 98.38 134 ARG A C 1
ATOM 1119 O O . ARG A 1 134 ? -3.960 1.594 -7.564 1.00 98.38 134 ARG A O 1
ATOM 1126 N N . ALA A 1 135 ? -3.562 0.917 -5.452 1.00 98.06 135 ALA A N 1
ATOM 1127 C CA . ALA A 1 135 ? -2.119 0.774 -5.608 1.00 98.06 135 ALA A CA 1
ATOM 1128 C C . ALA A 1 135 ? -1.784 -0.288 -6.667 1.00 98.06 135 ALA A C 1
ATOM 1130 O O . ALA A 1 135 ? -0.946 -0.051 -7.535 1.00 98.06 135 ALA A O 1
ATOM 1131 N N . GLU A 1 136 ? -2.506 -1.408 -6.671 1.00 98.00 136 GLU A N 1
ATOM 1132 C CA . GLU A 1 136 ? -2.331 -2.473 -7.657 1.00 98.00 136 GLU A CA 1
ATOM 1133 C C . GLU A 1 136 ? -2.782 -2.037 -9.056 1.00 98.00 136 GLU A C 1
ATOM 1135 O O . GLU A 1 136 ? -2.073 -2.258 -10.038 1.00 98.00 136 GLU A O 1
ATOM 1140 N N . GLN A 1 137 ? -3.910 -1.327 -9.172 1.00 98.25 137 GLN A N 1
ATOM 1141 C CA . GLN A 1 137 ? -4.328 -0.728 -10.444 1.00 98.25 137 GLN A CA 1
ATOM 1142 C C . GLN A 1 137 ? -3.277 0.240 -10.994 1.00 98.25 137 GLN A C 1
ATOM 1144 O O . GLN A 1 137 ? -3.016 0.251 -12.202 1.00 98.25 137 GLN A O 1
ATOM 1149 N N . LEU A 1 138 ? -2.673 1.053 -10.127 1.00 97.75 138 LEU A N 1
ATOM 1150 C CA . LEU A 1 138 ? -1.604 1.961 -10.514 1.00 97.75 138 LEU A CA 1
ATOM 1151 C C . LEU A 1 138 ? -0.365 1.182 -10.963 1.00 97.75 138 LEU A C 1
ATOM 1153 O O . LEU A 1 138 ? 0.173 1.496 -12.021 1.00 97.75 138 LEU A O 1
ATOM 1157 N N . ARG A 1 139 ? 0.034 0.137 -10.230 1.00 97.38 139 ARG A N 1
ATOM 1158 C CA . ARG A 1 139 ? 1.160 -0.743 -10.578 1.00 97.38 139 ARG A CA 1
ATOM 1159 C C . ARG A 1 139 ? 0.975 -1.391 -11.950 1.00 97.38 139 ARG A C 1
ATOM 1161 O O . ARG A 1 139 ? 1.870 -1.328 -12.784 1.00 97.38 139 ARG A O 1
ATOM 1168 N N . ILE A 1 140 ? -0.214 -1.918 -12.234 1.00 97.88 140 ILE A N 1
ATOM 1169 C CA . ILE A 1 140 ? -0.541 -2.497 -13.545 1.00 97.88 140 ILE A CA 1
ATOM 1170 C C . ILE A 1 140 ? -0.485 -1.429 -14.647 1.00 97.88 140 ILE A C 1
ATOM 1172 O O . ILE A 1 140 ? -0.006 -1.688 -15.753 1.00 97.88 140 ILE A O 1
ATOM 1176 N N . ARG A 1 141 ? -0.983 -0.213 -14.386 1.00 97.94 141 ARG A N 1
ATOM 1177 C CA . ARG A 1 141 ? -0.920 0.887 -15.363 1.00 97.94 141 ARG A CA 1
ATOM 1178 C C . ARG A 1 141 ? 0.517 1.312 -15.647 1.00 97.94 141 ARG A C 1
ATOM 1180 O O . ARG A 1 141 ? 0.854 1.479 -16.819 1.00 97.94 141 ARG A O 1
ATOM 1187 N N . THR A 1 142 ? 1.340 1.482 -14.614 1.00 97.69 142 THR A N 1
ATOM 1188 C CA . THR A 1 142 ? 2.744 1.880 -14.762 1.00 97.69 142 THR A CA 1
ATOM 1189 C C . THR A 1 142 ? 3.563 0.787 -15.434 1.00 97.69 142 THR A C 1
ATOM 1191 O O . THR A 1 142 ? 4.367 1.101 -16.303 1.00 97.69 142 THR A O 1
ATOM 1194 N N . GLU A 1 143 ? 3.318 -0.485 -15.124 1.00 97.25 143 GLU A N 1
ATOM 1195 C CA . GLU A 1 143 ? 3.961 -1.624 -15.783 1.00 97.25 143 GLU A CA 1
ATOM 1196 C C . GLU A 1 143 ? 3.617 -1.688 -17.276 1.00 97.25 143 GLU A C 1
ATOM 1198 O O . GLU A 1 143 ? 4.520 -1.737 -18.107 1.00 97.25 143 GLU A O 1
ATOM 1203 N N . ARG A 1 144 ? 2.333 -1.568 -17.641 1.00 97.56 144 ARG A N 1
ATOM 1204 C CA . ARG A 1 144 ? 1.905 -1.526 -19.053 1.00 97.56 144 ARG A CA 1
ATOM 1205 C C . ARG A 1 144 ? 2.464 -0.322 -19.808 1.00 97.56 144 ARG A C 1
ATOM 1207 O O . ARG A 1 144 ? 2.747 -0.417 -20.999 1.00 97.56 144 ARG A O 1
ATOM 1214 N N . GLU A 1 145 ? 2.577 0.832 -19.155 1.00 96.81 145 GLU A N 1
ATOM 1215 C CA . GLU A 1 145 ? 3.194 2.017 -19.760 1.00 96.81 145 GLU A CA 1
ATOM 1216 C C . GLU A 1 145 ? 4.704 1.827 -19.934 1.00 96.81 145 GLU A C 1
ATOM 1218 O O . GLU A 1 145 ? 5.239 2.106 -21.005 1.00 96.81 145 GLU A O 1
ATOM 1223 N N . LYS A 1 146 ? 5.379 1.262 -18.930 1.00 97.38 146 LYS A N 1
ATOM 1224 C CA . LYS A 1 146 ? 6.798 0.914 -19.001 1.00 97.38 146 LYS A CA 1
ATOM 1225 C C . LYS A 1 146 ? 7.074 -0.106 -20.106 1.00 97.38 146 LYS A C 1
ATOM 1227 O O . LYS A 1 146 ? 8.050 0.052 -20.827 1.00 97.38 146 LYS A O 1
ATOM 1232 N N . GLU A 1 147 ? 6.210 -1.101 -20.289 1.00 96.25 147 GLU A N 1
ATOM 1233 C CA . GLU A 1 147 ? 6.298 -2.078 -21.380 1.00 96.25 147 GLU A CA 1
ATOM 1234 C C . GLU A 1 147 ? 6.168 -1.406 -22.755 1.00 96.25 147 GLU A C 1
ATOM 1236 O O . GLU A 1 147 ? 6.974 -1.652 -23.655 1.00 96.25 147 GLU A O 1
ATOM 1241 N N . ARG A 1 148 ? 5.202 -0.492 -22.922 1.00 96.94 148 ARG A N 1
ATOM 1242 C CA . ARG A 1 148 ? 5.068 0.293 -24.161 1.00 96.94 148 ARG A CA 1
ATOM 1243 C C . ARG A 1 148 ? 6.320 1.114 -24.451 1.00 96.94 148 ARG A C 1
ATOM 1245 O O . ARG A 1 148 ? 6.805 1.099 -25.582 1.00 96.94 148 ARG A O 1
ATOM 1252 N N . GLN A 1 149 ? 6.837 1.816 -23.446 1.00 95.62 149 GLN A N 1
ATOM 1253 C CA . GLN A 1 149 ? 8.055 2.614 -23.577 1.00 95.62 149 GLN A CA 1
ATOM 1254 C C . GLN A 1 149 ? 9.270 1.739 -23.890 1.00 95.62 149 GLN A C 1
ATOM 1256 O O . GLN A 1 149 ? 10.060 2.100 -24.760 1.00 95.62 149 GLN A O 1
ATOM 1261 N N . ALA A 1 150 ? 9.385 0.572 -23.252 1.00 94.94 150 ALA A N 1
ATOM 1262 C CA . ALA A 1 150 ? 10.448 -0.391 -23.512 1.00 94.94 150 ALA A CA 1
ATOM 1263 C C . ALA A 1 150 ? 10.415 -0.894 -24.961 1.00 94.94 150 ALA A C 1
ATOM 1265 O O . ALA A 1 150 ? 11.447 -0.867 -25.620 1.00 94.94 150 ALA A O 1
ATOM 1266 N N . ARG A 1 151 ? 9.238 -1.241 -25.501 1.00 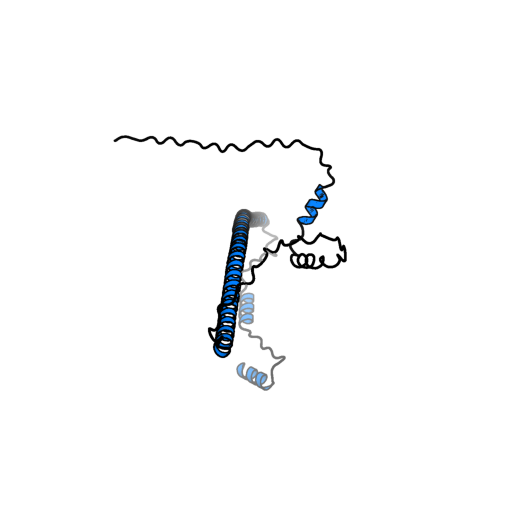93.88 151 ARG A N 1
ATOM 1267 C CA . ARG A 1 151 ? 9.095 -1.675 -26.903 1.00 93.88 151 ARG A CA 1
ATOM 1268 C C . ARG A 1 151 ? 9.528 -0.594 -27.897 1.00 93.88 151 ARG A C 1
ATOM 1270 O O . ARG A 1 151 ? 10.217 -0.882 -28.869 1.00 93.88 151 ARG A O 1
ATOM 1277 N N . VAL A 1 152 ? 9.142 0.659 -27.650 1.00 94.31 152 VAL A N 1
ATOM 1278 C CA . VAL A 1 152 ? 9.549 1.796 -28.496 1.00 94.31 152 VAL A CA 1
ATOM 1279 C C . VAL A 1 152 ? 11.052 2.060 -28.380 1.00 94.31 152 VAL A C 1
ATOM 1281 O O . VAL A 1 152 ? 11.709 2.356 -29.378 1.00 94.31 152 VAL A O 1
ATOM 1284 N N . ALA A 1 153 ? 11.608 1.957 -27.172 1.00 93.19 153 ALA A N 1
ATOM 1285 C CA . ALA A 1 153 ? 13.038 2.118 -26.940 1.00 93.19 153 ALA A CA 1
ATOM 1286 C C . ALA A 1 153 ? 13.852 1.004 -27.612 1.00 93.19 153 ALA A C 1
ATOM 1288 O O . ALA A 1 153 ? 14.875 1.299 -28.219 1.00 93.19 153 ALA A O 1
ATOM 1289 N N . GLU A 1 154 ? 13.382 -0.242 -27.568 1.00 91.12 154 GLU A N 1
ATOM 1290 C CA . GLU A 1 154 ? 14.013 -1.390 -28.223 1.00 91.12 154 GLU A CA 1
ATOM 1291 C C . GLU A 1 154 ? 13.976 -1.265 -29.753 1.00 91.12 154 GLU A C 1
ATOM 1293 O O . GLU A 1 154 ? 14.996 -1.458 -30.412 1.00 91.12 154 GLU A O 1
ATOM 1298 N N . GLU A 1 155 ? 12.844 -0.855 -30.335 1.00 87.88 155 GLU A N 1
ATOM 1299 C CA . GLU A 1 155 ? 12.747 -0.606 -31.779 1.00 87.88 155 GLU A CA 1
ATOM 1300 C C . GLU A 1 155 ? 13.686 0.528 -32.221 1.00 87.88 155 GLU A C 1
ATOM 1302 O O . GLU A 1 155 ? 14.382 0.419 -33.236 1.00 87.88 155 GLU A O 1
ATOM 1307 N N . ARG A 1 156 ? 13.764 1.606 -31.429 1.00 90.56 156 ARG A N 1
ATOM 1308 C CA . ARG A 1 156 ? 14.709 2.704 -31.667 1.00 90.56 156 ARG A CA 1
ATOM 1309 C C . ARG A 1 156 ? 16.159 2.231 -31.548 1.00 90.56 156 ARG A C 1
ATOM 1311 O O . ARG A 1 156 ? 16.956 2.574 -32.415 1.00 90.56 156 ARG A O 1
ATOM 1318 N N . ALA A 1 157 ? 16.484 1.435 -30.531 1.00 89.50 157 ALA A N 1
ATOM 1319 C CA . ALA A 1 157 ? 17.825 0.899 -30.317 1.00 89.50 157 ALA A CA 1
ATOM 1320 C C . ALA A 1 157 ? 18.251 -0.032 -31.460 1.00 89.50 157 ALA A C 1
ATOM 1322 O O . ALA A 1 157 ? 19.359 0.096 -31.972 1.00 89.50 157 ALA A O 1
ATOM 1323 N N . ARG A 1 158 ? 17.352 -0.898 -31.941 1.00 86.12 158 ARG A N 1
ATOM 1324 C CA . ARG A 1 158 ? 17.614 -1.763 -33.097 1.00 86.12 158 ARG A CA 1
ATOM 1325 C C . ARG A 1 158 ? 17.869 -0.954 -34.372 1.00 86.12 158 ARG A C 1
ATOM 1327 O O . ARG A 1 158 ? 18.788 -1.260 -35.128 1.00 86.12 158 ARG A O 1
ATOM 1334 N N . LYS A 1 159 ? 17.079 0.099 -34.608 1.00 89.00 159 LYS A N 1
ATOM 1335 C CA . LYS A 1 159 ? 17.277 1.002 -35.751 1.00 89.00 159 LYS A CA 1
ATOM 1336 C C . LYS A 1 159 ? 18.609 1.753 -35.662 1.00 89.00 159 LYS A C 1
ATOM 1338 O O . LYS A 1 159 ? 19.288 1.910 -36.674 1.00 89.00 159 LYS A O 1
ATOM 1343 N N . GLU A 1 160 ? 18.990 2.192 -34.465 1.00 85.50 160 GLU A N 1
ATOM 1344 C CA . GLU A 1 160 ? 20.266 2.863 -34.215 1.00 85.50 160 GLU A CA 1
ATOM 1345 C C . GLU A 1 160 ? 21.462 1.911 -34.382 1.00 85.50 160 GLU A C 1
ATOM 1347 O O . GLU A 1 160 ? 22.469 2.298 -34.972 1.00 85.50 160 GLU A O 1
ATOM 1352 N N . GLU A 1 161 ? 21.346 0.650 -33.956 1.00 79.81 161 GLU A N 1
ATOM 1353 C CA . GLU A 1 161 ? 22.384 -0.369 -34.149 1.00 79.81 161 GLU A CA 1
ATOM 1354 C C . GLU A 1 161 ? 22.602 -0.688 -35.638 1.00 79.81 161 GLU A C 1
ATOM 1356 O O . GLU A 1 161 ? 23.743 -0.741 -36.109 1.00 79.81 161 GLU A O 1
ATOM 1361 N N . GLU A 1 162 ? 21.523 -0.826 -36.415 1.00 85.25 162 GLU A N 1
ATOM 1362 C CA . GLU A 1 162 ? 21.605 -1.021 -37.867 1.00 85.25 162 GLU A CA 1
ATOM 1363 C C . GLU A 1 162 ? 22.189 0.206 -38.586 1.00 85.25 162 GLU A C 1
ATOM 1365 O O . GLU A 1 162 ? 23.011 0.058 -39.497 1.00 85.25 162 GLU A O 1
ATOM 1370 N N . GLU A 1 163 ? 21.823 1.421 -38.166 1.00 82.56 163 GLU A N 1
ATOM 1371 C CA . GLU A 1 163 ? 22.386 2.654 -38.716 1.00 82.56 163 GLU A CA 1
ATOM 1372 C C . GLU A 1 163 ? 23.872 2.804 -38.370 1.00 82.56 163 GLU A C 1
ATOM 1374 O O . GLU A 1 163 ? 24.671 3.183 -39.228 1.00 82.56 163 GLU A O 1
ATOM 1379 N N . ASN A 1 164 ? 24.276 2.455 -37.150 1.00 83.88 164 ASN A N 1
ATOM 1380 C CA . ASN A 1 164 ? 25.671 2.506 -36.733 1.00 83.88 164 ASN A CA 1
ATOM 1381 C C . ASN A 1 164 ? 26.518 1.455 -37.468 1.00 83.88 164 ASN A C 1
ATOM 1383 O O . ASN A 1 164 ? 27.613 1.763 -37.941 1.00 83.88 164 ASN A O 1
ATOM 1387 N N . ARG A 1 165 ? 25.983 0.241 -37.670 1.00 85.44 165 ARG A N 1
ATOM 1388 C CA . ARG A 1 165 ? 26.627 -0.787 -38.502 1.00 85.44 165 ARG A CA 1
ATOM 1389 C C . ARG A 1 165 ? 26.811 -0.299 -39.938 1.00 85.44 165 ARG A C 1
ATOM 1391 O O . ARG A 1 165 ? 27.912 -0.392 -40.475 1.00 85.44 165 ARG A O 1
ATOM 1398 N N . LYS A 1 166 ? 25.772 0.292 -40.537 1.00 88.06 166 LYS A N 1
ATOM 1399 C CA . LYS A 1 166 ? 25.847 0.845 -41.896 1.00 88.06 166 LYS A CA 1
ATOM 1400 C C . LYS A 1 166 ? 26.835 2.011 -41.993 1.00 88.06 166 LYS A C 1
ATOM 1402 O O . LYS A 1 166 ? 27.619 2.052 -42.934 1.00 88.06 166 LYS A O 1
ATOM 1407 N N . ARG A 1 167 ? 26.855 2.926 -41.016 1.00 89.12 167 ARG A N 1
ATOM 1408 C CA . ARG A 1 167 ? 27.847 4.016 -40.948 1.00 89.12 167 ARG A CA 1
ATOM 1409 C C . ARG A 1 167 ? 29.272 3.467 -40.853 1.00 89.12 167 ARG A C 1
ATOM 1411 O O . ARG A 1 167 ? 30.146 3.948 -41.567 1.00 89.12 167 ARG A O 1
ATOM 1418 N N . ALA A 1 168 ? 29.500 2.432 -40.043 1.00 89.38 168 ALA A N 1
ATOM 1419 C CA . ALA A 1 168 ? 30.804 1.782 -39.936 1.00 89.38 168 ALA A CA 1
ATOM 1420 C C . ALA A 1 168 ? 31.224 1.097 -41.251 1.00 89.38 168 ALA A C 1
ATOM 1422 O O . ALA A 1 168 ? 32.368 1.245 -41.685 1.00 89.38 168 ALA A O 1
ATOM 1423 N N . GLU A 1 169 ? 30.309 0.391 -41.919 1.00 87.25 169 GLU A N 1
ATOM 1424 C CA . GLU A 1 169 ? 30.552 -0.227 -43.229 1.00 87.25 169 GLU A CA 1
ATOM 1425 C C . GLU A 1 169 ? 30.828 0.819 -44.319 1.00 87.25 169 GLU A C 1
ATOM 1427 O O . GLU A 1 169 ? 31.782 0.668 -45.087 1.00 87.25 169 GLU A O 1
ATOM 1432 N N . ASP A 1 170 ? 30.056 1.907 -44.358 1.00 89.25 170 ASP A N 1
ATOM 1433 C CA . ASP A 1 170 ? 30.256 3.022 -45.283 1.00 89.25 170 ASP A CA 1
ATOM 1434 C C . ASP A 1 170 ? 31.586 3.734 -45.020 1.00 89.25 170 ASP A C 1
ATOM 1436 O O . ASP A 1 170 ? 32.283 4.091 -45.969 1.00 89.25 170 ASP A O 1
ATOM 1440 N N . ASP A 1 171 ? 32.003 3.893 -43.765 1.00 88.00 171 ASP A N 1
ATOM 1441 C CA . ASP A 1 171 ? 33.304 4.466 -43.421 1.00 88.00 171 ASP A CA 1
ATOM 1442 C C . ASP A 1 171 ? 34.464 3.546 -43.811 1.00 88.00 171 ASP A C 1
ATOM 1444 O O . ASP A 1 171 ? 35.489 4.020 -44.309 1.00 88.00 171 ASP A O 1
ATOM 1448 N N . VAL A 1 172 ? 34.317 2.227 -43.658 1.00 87.81 172 VAL A N 1
ATOM 1449 C CA . VAL A 1 172 ? 35.297 1.251 -44.160 1.00 87.81 172 VAL A CA 1
ATOM 1450 C C . VAL A 1 172 ? 35.336 1.266 -45.688 1.00 87.81 172 VAL A C 1
ATOM 1452 O O . VAL A 1 172 ? 36.423 1.279 -46.271 1.00 87.81 172 VAL A O 1
ATOM 1455 N N . ARG A 1 173 ? 34.183 1.331 -46.359 1.00 87.75 173 ARG A N 1
ATOM 1456 C CA . ARG A 1 173 ? 34.088 1.414 -47.822 1.00 87.75 173 ARG A CA 1
ATOM 1457 C C . ARG A 1 173 ? 34.687 2.714 -48.349 1.00 87.75 173 ARG A C 1
ATOM 1459 O O . ARG A 1 173 ? 35.462 2.658 -49.300 1.00 87.75 173 ARG A O 1
ATOM 1466 N N . LYS A 1 174 ? 34.405 3.857 -47.717 1.00 91.88 174 LYS A N 1
ATOM 1467 C CA . LYS A 1 174 ? 35.023 5.159 -48.015 1.00 91.88 174 LYS A CA 1
ATOM 1468 C C . LYS A 1 174 ? 36.529 5.107 -47.797 1.00 91.88 174 LYS A C 1
ATOM 1470 O O . LYS A 1 174 ? 37.266 5.510 -48.686 1.00 91.88 174 LYS A O 1
ATOM 1475 N N . LYS A 1 175 ? 37.012 4.557 -46.676 1.00 91.00 175 LYS A N 1
ATOM 1476 C CA . LYS A 1 175 ? 38.454 4.367 -46.428 1.00 91.00 175 LYS A CA 1
ATOM 1477 C C . LYS A 1 175 ? 39.097 3.477 -47.486 1.00 91.00 175 LYS A C 1
ATOM 1479 O O . LYS A 1 175 ? 40.171 3.813 -47.969 1.00 91.00 175 LYS A O 1
ATOM 1484 N N . LYS A 1 176 ? 38.447 2.380 -47.885 1.00 87.00 176 LYS A N 1
ATOM 1485 C CA . LYS A 1 176 ? 38.930 1.482 -48.942 1.00 87.00 176 LYS A CA 1
ATOM 1486 C C . LYS A 1 176 ? 38.937 2.169 -50.307 1.00 87.00 176 LYS A C 1
ATOM 1488 O O . LYS A 1 176 ? 39.931 2.062 -51.011 1.00 87.00 176 LYS A O 1
ATOM 1493 N N . ALA A 1 177 ? 37.882 2.902 -50.662 1.00 86.31 177 ALA A N 1
ATOM 1494 C CA . ALA A 1 177 ? 37.795 3.661 -51.908 1.00 86.31 177 ALA A CA 1
ATOM 1495 C C . ALA A 1 177 ? 38.844 4.778 -51.958 1.00 86.31 177 ALA A C 1
ATOM 1497 O O . ALA A 1 177 ? 39.581 4.862 -52.932 1.00 86.31 177 ALA A O 1
ATOM 1498 N N . LEU A 1 178 ? 38.983 5.563 -50.884 1.00 81.62 178 LEU A N 1
ATOM 1499 C CA . LEU A 1 178 ? 40.024 6.580 -50.744 1.00 81.62 178 LEU A CA 1
ATOM 1500 C C . LEU A 1 178 ? 41.416 5.952 -50.801 1.00 81.62 178 LEU A C 1
ATOM 1502 O O . LEU A 1 178 ? 42.254 6.448 -51.536 1.00 81.62 178 LEU A O 1
ATOM 1506 N N . SER A 1 179 ? 41.666 4.842 -50.100 1.00 77.44 179 SER A N 1
ATOM 1507 C CA . SER A 1 179 ? 42.944 4.120 -50.175 1.00 77.44 179 SER A CA 1
ATOM 1508 C C . SER A 1 179 ? 43.226 3.626 -51.593 1.00 77.44 179 SER A C 1
ATOM 1510 O O . SER A 1 179 ? 44.346 3.761 -52.063 1.00 77.44 179 SER A O 1
ATOM 1512 N N . ASN A 1 180 ? 42.227 3.092 -52.301 1.00 75.00 180 ASN A N 1
ATOM 1513 C CA . ASN A 1 180 ? 42.384 2.605 -53.671 1.00 75.00 180 ASN A CA 1
ATOM 1514 C C . ASN A 1 180 ? 42.603 3.754 -54.676 1.00 75.00 180 ASN A C 1
ATOM 1516 O O . ASN A 1 180 ? 43.414 3.617 -55.584 1.00 75.00 180 ASN A O 1
ATOM 1520 N N . MET A 1 181 ? 41.954 4.909 -54.477 1.00 69.19 181 MET A N 1
ATOM 1521 C CA . MET A 1 181 ? 42.211 6.140 -55.243 1.00 69.19 181 MET A CA 1
ATOM 1522 C C . MET A 1 181 ? 43.613 6.696 -54.965 1.00 69.19 181 MET A C 1
ATOM 1524 O O . MET A 1 181 ? 44.324 7.113 -55.875 1.00 69.19 181 MET A O 1
ATOM 1528 N N . LEU A 1 182 ? 44.034 6.661 -53.702 1.00 63.56 182 LEU A N 1
ATOM 1529 C CA . LEU A 1 182 ? 45.356 7.093 -53.263 1.00 63.56 182 LEU A CA 1
ATOM 1530 C C . LEU A 1 182 ? 46.470 6.127 -53.707 1.00 63.56 182 LEU A C 1
ATOM 1532 O O . LEU A 1 182 ? 47.611 6.551 -53.876 1.00 63.56 182 LEU A O 1
ATOM 1536 N N . HIS A 1 183 ? 46.156 4.852 -53.966 1.00 59.31 183 HIS A N 1
ATOM 1537 C CA . HIS A 1 183 ? 47.097 3.871 -54.519 1.00 59.31 183 HIS A CA 1
ATOM 1538 C C . HIS A 1 183 ? 47.424 4.090 -56.003 1.00 59.31 183 HIS A C 1
ATOM 1540 O O . HIS A 1 183 ? 48.456 3.596 -56.453 1.00 59.31 183 HIS A O 1
ATOM 1546 N N . PHE A 1 184 ? 46.625 4.868 -56.743 1.00 53.75 184 PHE A N 1
ATOM 1547 C CA . PHE A 1 184 ? 46.978 5.305 -58.100 1.00 53.75 184 PHE A CA 1
ATOM 1548 C C . PHE A 1 184 ? 47.969 6.490 -58.097 1.00 53.75 184 PHE A C 1
ATOM 1550 O O . PHE A 1 184 ? 48.743 6.658 -59.031 1.00 53.75 184 PHE A O 1
ATOM 1557 N N . GLY A 1 185 ? 48.035 7.264 -57.007 1.00 58.81 185 GLY A N 1
ATOM 1558 C CA . GLY A 1 185 ? 48.993 8.362 -56.797 1.00 58.81 185 GLY A CA 1
ATOM 1559 C C . GLY A 1 185 ? 50.248 7.946 -56.017 1.00 58.81 185 GLY A C 1
ATOM 1560 O O . GLY A 1 185 ? 50.715 8.680 -55.144 1.00 58.81 185 GLY A O 1
ATOM 1561 N N . GLY A 1 186 ? 50.766 6.743 -56.278 1.00 58.38 186 GLY A N 1
ATOM 1562 C CA . GLY A 1 186 ? 51.716 5.996 -55.442 1.00 58.38 186 GLY A CA 1
ATOM 1563 C C . GLY A 1 186 ? 53.127 6.567 -55.226 1.00 58.38 186 GLY A C 1
ATOM 1564 O O . GLY A 1 186 ? 54.009 5.795 -54.846 1.00 58.38 186 GLY A O 1
ATOM 1565 N N . TYR A 1 187 ? 53.369 7.868 -55.415 1.00 55.03 187 TYR A N 1
ATOM 1566 C CA . TYR A 1 187 ? 54.697 8.457 -55.197 1.00 55.03 187 TYR A CA 1
ATOM 1567 C C . TYR A 1 187 ? 54.804 9.415 -53.999 1.00 55.03 187 TYR A C 1
ATOM 1569 O O . TYR A 1 187 ? 55.881 9.513 -53.421 1.00 55.03 187 TYR A O 1
ATOM 1577 N N . LEU A 1 188 ? 53.715 10.045 -53.529 1.00 53.31 188 LEU A N 1
ATOM 1578 C CA . LEU A 1 188 ? 53.827 11.091 -52.490 1.00 53.31 188 LEU A CA 1
ATOM 1579 C C . LEU A 1 188 ? 53.303 10.719 -51.090 1.00 53.31 188 LEU A C 1
ATOM 1581 O O . LEU A 1 188 ? 53.618 11.408 -50.128 1.00 53.31 188 LEU A O 1
ATOM 1585 N N . GLN A 1 189 ? 52.547 9.626 -50.924 1.00 55.34 189 GLN A N 1
ATOM 1586 C CA . GLN A 1 189 ? 51.861 9.329 -49.650 1.00 55.34 189 GLN A CA 1
ATOM 1587 C C . GLN A 1 189 ? 52.544 8.278 -48.754 1.00 55.34 189 GLN A C 1
ATOM 1589 O O . GLN A 1 189 ? 52.025 7.919 -47.694 1.00 55.34 189 GLN A O 1
ATOM 1594 N N . LYS A 1 190 ? 53.719 7.764 -49.138 1.00 53.03 190 LYS A N 1
ATOM 1595 C CA . LYS A 1 190 ? 54.457 6.798 -48.300 1.00 53.03 190 LYS A CA 1
ATOM 1596 C C . LYS A 1 190 ? 55.051 7.417 -47.025 1.00 53.03 190 LYS A C 1
ATOM 1598 O O . LYS A 1 190 ? 55.517 6.662 -46.173 1.00 53.03 190 LYS A O 1
ATOM 1603 N N . THR A 1 191 ? 55.004 8.737 -46.855 1.00 53.19 191 THR A N 1
ATOM 1604 C CA . THR A 1 191 ? 55.642 9.436 -45.731 1.00 53.19 191 THR A CA 1
ATOM 1605 C C . THR A 1 191 ? 54.741 9.657 -44.509 1.00 53.19 191 THR A C 1
ATOM 1607 O O . THR A 1 191 ? 55.270 9.632 -43.403 1.00 53.19 191 THR A O 1
ATOM 1610 N N . GLU A 1 192 ? 53.408 9.768 -44.629 1.00 55.97 192 GLU A N 1
ATOM 1611 C CA . GLU A 1 192 ? 52.598 10.284 -43.497 1.00 55.97 192 GLU A CA 1
ATOM 1612 C C . GLU A 1 192 ? 51.546 9.355 -42.864 1.00 55.97 192 GLU A C 1
ATOM 1614 O O . GLU A 1 192 ? 51.180 9.574 -41.713 1.00 55.97 192 GLU A O 1
ATOM 1619 N N . ARG A 1 193 ? 51.048 8.293 -43.519 1.00 55.22 193 ARG A N 1
ATOM 1620 C CA . ARG A 1 193 ? 49.854 7.564 -43.009 1.00 55.22 193 ARG A CA 1
ATOM 1621 C C . ARG A 1 193 ? 50.052 6.102 -42.608 1.00 55.22 193 ARG A C 1
ATOM 1623 O O . ARG A 1 193 ? 49.141 5.288 -42.731 1.00 55.22 193 ARG A O 1
ATOM 1630 N N . ARG A 1 194 ? 51.198 5.748 -42.017 1.00 52.59 194 ARG A N 1
ATOM 1631 C CA . ARG A 1 194 ? 51.321 4.495 -41.235 1.00 52.59 194 ARG A CA 1
ATOM 1632 C C . ARG A 1 194 ? 50.907 4.722 -39.773 1.00 52.59 194 ARG A C 1
ATOM 1634 O O . ARG A 1 194 ? 51.735 4.643 -38.872 1.00 52.59 194 ARG A O 1
ATOM 1641 N N . GLY A 1 195 ? 49.615 4.984 -39.560 1.00 57.66 195 GLY A N 1
ATOM 1642 C CA . GLY A 1 195 ? 48.954 5.099 -38.246 1.00 57.66 195 GLY A CA 1
ATOM 1643 C C . GLY A 1 195 ? 48.300 3.801 -37.746 1.00 57.66 195 GLY A C 1
ATOM 1644 O O . GLY A 1 195 ? 47.409 3.842 -36.913 1.00 57.66 195 GLY A O 1
ATOM 1645 N N . GLY A 1 196 ? 48.720 2.651 -38.277 1.00 58.00 196 GLY A N 1
ATOM 1646 C CA . GLY A 1 196 ? 48.358 1.307 -37.806 1.00 58.00 196 GLY A CA 1
ATOM 1647 C C . GLY A 1 196 ? 49.607 0.434 -37.707 1.00 58.00 196 GLY A C 1
ATOM 1648 O O . GLY A 1 196 ? 49.634 -0.697 -38.191 1.00 58.00 196 GLY A O 1
ATOM 1649 N N . LYS A 1 197 ? 50.709 1.019 -37.217 1.00 61.31 197 LYS A N 1
ATOM 1650 C CA . LYS A 1 197 ? 52.003 0.343 -37.094 1.00 61.31 197 LYS A CA 1
ATOM 1651 C C . LYS A 1 197 ? 51.849 -0.831 -36.132 1.00 61.31 197 LYS A C 1
ATOM 1653 O O . LYS A 1 197 ? 51.509 -0.636 -34.970 1.00 61.31 197 LYS A O 1
ATOM 1658 N N . LYS A 1 198 ? 52.179 -2.039 -36.607 1.00 63.94 198 LYS A N 1
ATOM 1659 C CA . LYS A 1 198 ? 52.660 -3.114 -35.732 1.00 63.94 198 LYS A CA 1
ATOM 1660 C C . LYS A 1 198 ? 53.666 -2.464 -34.782 1.00 63.94 198 LYS A C 1
ATOM 1662 O O . LYS A 1 198 ? 54.652 -1.907 -35.267 1.00 63.94 198 LYS A O 1
ATOM 1667 N N . GLN A 1 199 ? 53.359 -2.461 -33.486 1.00 61.94 199 GLN A N 1
ATOM 1668 C CA . GLN A 1 199 ? 54.172 -1.794 -32.475 1.00 61.94 199 GLN A CA 1
ATOM 1669 C C . GLN A 1 199 ? 55.627 -2.218 -32.672 1.00 61.94 199 GLN A C 1
ATOM 1671 O O . GLN A 1 199 ? 55.923 -3.419 -32.719 1.00 61.94 199 GLN A O 1
ATOM 1676 N N . THR A 1 200 ? 56.506 -1.241 -32.892 1.00 76.69 200 THR A N 1
ATOM 1677 C CA . THR A 1 200 ? 57.911 -1.537 -33.193 1.00 76.69 200 THR A CA 1
ATOM 1678 C C . THR A 1 200 ? 58.540 -2.247 -31.995 1.00 76.69 200 THR A C 1
ATOM 1680 O O . THR A 1 200 ? 58.100 -2.062 -30.859 1.00 76.69 200 THR A O 1
ATOM 1683 N N . GLU A 1 201 ? 59.581 -3.059 -32.202 1.00 84.44 201 GLU A N 1
ATOM 1684 C CA . GLU A 1 201 ? 60.269 -3.741 -31.089 1.00 84.44 201 GLU A CA 1
ATOM 1685 C C . GLU A 1 201 ? 60.701 -2.754 -29.993 1.00 84.44 201 GLU A C 1
ATOM 1687 O O . GLU A 1 201 ? 60.612 -3.046 -28.802 1.00 84.44 201 GLU A O 1
ATOM 1692 N N . ARG A 1 202 ? 61.069 -1.531 -30.396 1.00 83.12 202 ARG A N 1
ATOM 1693 C CA . ARG A 1 202 ? 61.403 -0.426 -29.495 1.00 83.12 202 ARG A CA 1
ATOM 1694 C C . ARG A 1 202 ? 60.225 -0.002 -28.614 1.00 83.12 202 ARG A C 1
ATOM 1696 O O . ARG A 1 202 ? 60.405 0.228 -27.421 1.00 83.12 202 ARG A O 1
ATOM 1703 N N . GLU A 1 203 ? 59.030 0.100 -29.181 1.00 84.62 203 GLU A N 1
ATOM 1704 C CA . GLU A 1 203 ? 57.811 0.465 -28.455 1.00 84.62 203 GLU A CA 1
ATOM 1705 C C . GLU A 1 203 ? 57.321 -0.677 -27.560 1.00 84.62 203 GLU A C 1
ATOM 1707 O O . GLU A 1 203 ? 56.942 -0.418 -26.419 1.00 84.62 203 GLU A O 1
ATOM 1712 N N . LYS A 1 204 ? 57.388 -1.932 -28.028 1.00 86.88 204 LYS A N 1
ATOM 1713 C CA . LYS A 1 204 ? 57.065 -3.111 -27.208 1.00 86.88 204 LYS A CA 1
ATOM 1714 C C . LYS A 1 204 ? 58.018 -3.229 -26.025 1.00 86.88 204 LYS A C 1
ATOM 1716 O O . LYS A 1 204 ? 57.575 -3.398 -24.895 1.00 86.88 204 LYS A O 1
ATOM 1721 N N . LYS A 1 205 ? 59.323 -3.044 -26.255 1.00 90.94 205 LYS A N 1
ATOM 1722 C CA . LYS A 1 205 ? 60.336 -2.997 -25.194 1.00 90.94 205 LYS A CA 1
ATOM 1723 C C . LYS A 1 205 ? 60.037 -1.880 -24.197 1.00 90.94 205 LYS A C 1
ATOM 1725 O O . LYS A 1 205 ? 60.094 -2.119 -22.997 1.00 90.94 205 LYS A O 1
ATOM 1730 N N . LYS A 1 206 ? 59.679 -0.678 -24.664 1.00 92.44 206 LYS A N 1
ATOM 1731 C CA . LYS A 1 206 ? 59.326 0.443 -23.777 1.00 92.44 206 LYS A CA 1
ATOM 1732 C C . LYS A 1 206 ? 58.081 0.139 -22.936 1.00 92.44 206 LYS A C 1
ATOM 1734 O O . LYS A 1 206 ? 58.083 0.445 -21.749 1.00 92.44 206 LYS A O 1
ATOM 1739 N N . MET A 1 207 ? 57.068 -0.492 -23.525 1.00 87.81 207 MET A N 1
ATOM 1740 C CA . MET A 1 207 ? 55.844 -0.897 -22.830 1.00 87.81 207 MET A CA 1
ATOM 1741 C C . MET A 1 207 ? 56.120 -1.978 -21.775 1.00 87.81 207 MET A C 1
ATOM 1743 O O . MET A 1 207 ? 55.795 -1.782 -20.610 1.00 87.81 207 MET A O 1
ATOM 1747 N N . ILE A 1 208 ? 56.817 -3.057 -22.149 1.00 91.25 208 ILE A N 1
ATOM 1748 C CA . ILE A 1 208 ? 57.164 -4.164 -21.242 1.00 91.25 208 ILE A CA 1
ATOM 1749 C C . ILE A 1 208 ? 58.055 -3.675 -20.089 1.00 91.25 208 ILE A C 1
ATOM 1751 O O . ILE A 1 208 ? 57.888 -4.093 -18.945 1.00 91.25 208 ILE A O 1
ATOM 1755 N N . LEU A 1 209 ? 59.008 -2.775 -20.358 1.00 91.44 209 LEU A N 1
ATOM 1756 C CA . LEU A 1 209 ? 59.853 -2.197 -19.310 1.00 91.44 209 LEU A CA 1
ATOM 1757 C C . LEU A 1 209 ? 59.070 -1.275 -18.371 1.00 91.44 209 LEU A C 1
ATOM 1759 O O . LEU A 1 209 ? 59.354 -1.267 -17.177 1.00 91.44 209 LEU A O 1
ATOM 1763 N N . ALA A 1 210 ? 58.099 -0.515 -18.881 1.00 91.00 210 ALA A N 1
ATOM 1764 C CA . ALA A 1 210 ? 57.237 0.322 -18.052 1.00 91.00 210 ALA A CA 1
ATOM 1765 C C . ALA A 1 210 ? 56.324 -0.522 -17.152 1.00 91.00 210 ALA A C 1
ATOM 1767 O O . ALA A 1 210 ? 56.215 -0.230 -15.968 1.00 91.00 210 ALA A O 1
ATOM 1768 N N . GLU A 1 211 ? 55.750 -1.604 -17.679 1.00 90.56 211 GLU A N 1
ATOM 1769 C CA . GLU A 1 211 ? 54.907 -2.540 -16.924 1.00 90.56 211 GLU A CA 1
ATOM 1770 C C . GLU A 1 211 ? 55.692 -3.272 -15.822 1.00 90.56 211 GLU A C 1
ATOM 1772 O O . GLU A 1 211 ? 55.222 -3.426 -14.696 1.00 90.56 211 GLU A O 1
ATOM 1777 N N . ARG A 1 212 ? 56.942 -3.662 -16.106 1.00 91.56 212 ARG A N 1
ATOM 1778 C CA . ARG A 1 212 ? 57.842 -4.257 -15.102 1.00 91.56 212 ARG A CA 1
ATOM 1779 C C . ARG A 1 212 ? 58.357 -3.240 -14.082 1.00 91.56 212 ARG A C 1
ATOM 1781 O O . ARG A 1 212 ? 58.801 -3.631 -12.999 1.00 91.56 212 ARG A O 1
ATOM 1788 N N . ARG A 1 213 ? 58.333 -1.943 -14.400 1.00 90.50 213 ARG A N 1
ATOM 1789 C CA . ARG A 1 213 ? 58.819 -0.888 -13.509 1.00 90.50 213 ARG A CA 1
ATOM 1790 C C . ARG A 1 213 ? 57.768 -0.600 -12.439 1.00 90.50 213 ARG A C 1
ATOM 1792 O O . ARG A 1 213 ? 56.828 0.145 -12.668 1.00 90.50 213 ARG A O 1
ATOM 1799 N N . LYS A 1 214 ? 57.981 -1.124 -11.231 1.00 86.88 214 LYS A N 1
ATOM 1800 C CA . LYS A 1 214 ? 57.170 -0.796 -10.047 1.00 86.88 214 LYS A CA 1
ATOM 1801 C C . LYS A 1 214 ? 57.647 0.534 -9.433 1.00 86.88 214 LYS A C 1
ATOM 1803 O O . LYS A 1 214 ? 58.754 0.558 -8.877 1.00 86.88 214 LYS A O 1
ATOM 1808 N N . PRO A 1 215 ? 56.889 1.645 -9.545 1.00 82.19 215 PRO A N 1
ATOM 1809 C CA . PRO A 1 215 ? 57.272 2.900 -8.909 1.00 82.19 215 PRO A CA 1
ATOM 1810 C C . PRO A 1 215 ? 57.169 2.754 -7.387 1.00 82.19 215 PRO A C 1
ATOM 1812 O O . PRO A 1 215 ? 56.186 2.230 -6.871 1.00 82.19 215 PRO A O 1
ATOM 1815 N N . LEU A 1 216 ? 58.196 3.202 -6.663 1.00 80.44 216 LEU A N 1
ATOM 1816 C CA . LEU A 1 216 ? 58.137 3.312 -5.207 1.00 80.44 216 LEU A CA 1
ATOM 1817 C C . LEU A 1 216 ? 57.749 4.745 -4.852 1.00 80.44 216 LEU A C 1
ATOM 1819 O O . LEU A 1 216 ? 58.355 5.685 -5.362 1.00 80.44 216 LEU A O 1
ATOM 1823 N N . LYS A 1 217 ? 56.757 4.905 -3.978 1.00 79.38 217 LYS A N 1
ATOM 1824 C CA . LYS A 1 217 ? 56.359 6.210 -3.448 1.00 79.38 217 LYS A CA 1
ATOM 1825 C C . LYS A 1 217 ? 57.271 6.558 -2.273 1.00 79.38 217 LYS A C 1
ATOM 1827 O O . LYS A 1 217 ? 57.047 6.063 -1.178 1.00 79.38 217 LYS A O 1
ATOM 1832 N N . ILE A 1 218 ? 58.310 7.353 -2.518 1.00 79.38 218 ILE A N 1
ATOM 1833 C CA . ILE A 1 218 ? 59.375 7.644 -1.537 1.00 79.38 218 ILE A CA 1
ATOM 1834 C C . ILE A 1 218 ? 58.991 8.804 -0.601 1.00 79.38 218 ILE A C 1
ATOM 1836 O O . ILE A 1 218 ? 59.473 8.871 0.521 1.00 79.38 218 ILE A O 1
ATOM 1840 N N . GLU A 1 219 ? 58.074 9.671 -1.030 1.00 78.88 219 GLU A N 1
ATOM 1841 C CA . GLU A 1 219 ? 57.805 10.977 -0.405 1.00 78.88 219 GLU A CA 1
ATOM 1842 C C . GLU A 1 219 ? 57.305 10.911 1.048 1.00 78.88 219 GLU A C 1
ATOM 1844 O O . GLU A 1 219 ? 57.603 11.808 1.826 1.00 78.88 219 GLU A O 1
ATOM 1849 N N . ASN A 1 220 ? 56.608 9.839 1.447 1.00 80.56 220 ASN A N 1
ATOM 1850 C CA . ASN A 1 220 ? 56.002 9.723 2.785 1.00 80.56 220 ASN A CA 1
ATOM 1851 C C . ASN A 1 220 ? 56.501 8.482 3.559 1.00 80.56 220 ASN A C 1
ATOM 1853 O O . ASN A 1 220 ? 55.770 7.926 4.381 1.00 80.56 220 ASN A O 1
ATOM 1857 N N . MET A 1 221 ? 57.702 7.973 3.254 1.00 81.19 221 MET A N 1
ATOM 1858 C CA . MET A 1 221 ? 58.249 6.766 3.892 1.00 81.19 221 MET A CA 1
ATOM 1859 C C . MET A 1 221 ? 59.243 7.097 5.012 1.00 81.19 221 MET A C 1
ATOM 1861 O O . MET A 1 221 ? 60.076 7.978 4.861 1.00 81.19 221 MET A O 1
ATOM 1865 N N . ASN A 1 222 ? 59.190 6.337 6.112 1.00 84.38 222 ASN A N 1
ATOM 1866 C CA . ASN A 1 222 ? 60.171 6.421 7.201 1.00 84.38 222 ASN A CA 1
ATOM 1867 C C . ASN A 1 222 ? 61.560 5.911 6.750 1.00 84.38 222 ASN A C 1
ATOM 1869 O O . ASN A 1 222 ? 61.628 4.993 5.926 1.00 84.38 222 ASN A O 1
ATOM 1873 N N . GLU A 1 223 ? 62.647 6.446 7.313 1.00 82.94 223 GLU A N 1
ATOM 1874 C CA . GLU A 1 223 ? 64.036 6.179 6.892 1.00 82.94 223 GLU A CA 1
ATOM 1875 C C . GLU A 1 223 ? 64.389 4.686 6.897 1.00 82.94 223 GLU A C 1
ATOM 1877 O O . GLU A 1 223 ? 64.966 4.176 5.933 1.00 82.94 223 GLU A O 1
ATOM 1882 N N . ASP A 1 224 ? 63.950 3.949 7.917 1.00 83.62 224 ASP A N 1
ATOM 1883 C CA . ASP A 1 224 ? 64.178 2.503 8.016 1.00 83.62 224 ASP A CA 1
ATOM 1884 C C . ASP A 1 224 ? 63.500 1.724 6.882 1.00 83.62 224 ASP A C 1
ATOM 1886 O O . ASP A 1 224 ? 64.059 0.769 6.337 1.00 83.62 224 ASP A O 1
ATOM 1890 N N . LYS A 1 225 ? 62.311 2.164 6.452 1.00 83.69 225 LYS A N 1
ATOM 1891 C CA . LYS A 1 225 ? 61.591 1.552 5.325 1.00 83.69 225 LYS A CA 1
ATOM 1892 C C . LYS A 1 225 ? 62.258 1.889 3.993 1.00 83.69 225 LYS A C 1
ATOM 1894 O O . LYS A 1 225 ? 62.237 1.065 3.079 1.00 83.69 225 LYS A O 1
ATOM 1899 N N . VAL A 1 226 ? 62.862 3.071 3.872 1.00 84.88 226 VAL A N 1
ATOM 1900 C CA . VAL A 1 226 ? 63.653 3.453 2.694 1.00 84.88 226 VAL A CA 1
ATOM 1901 C C . VAL A 1 226 ? 64.914 2.591 2.609 1.00 84.88 226 VAL A C 1
ATOM 1903 O O . VAL A 1 226 ? 65.155 1.992 1.562 1.00 84.88 226 VAL A O 1
ATOM 1906 N N . ARG A 1 227 ? 65.655 2.428 3.713 1.00 84.62 227 ARG A N 1
ATOM 1907 C CA . ARG A 1 227 ? 66.843 1.557 3.785 1.00 84.62 227 ARG A CA 1
ATOM 1908 C C . ARG A 1 227 ? 66.512 0.097 3.471 1.00 84.62 227 ARG A C 1
ATOM 1910 O O . ARG A 1 227 ? 67.189 -0.515 2.649 1.00 84.62 227 ARG A O 1
ATOM 1917 N N . TYR A 1 228 ? 65.427 -0.433 4.037 1.00 84.94 228 TYR A N 1
ATOM 1918 C CA . TYR A 1 228 ? 64.942 -1.782 3.728 1.00 84.94 228 TYR A CA 1
ATOM 1919 C C . TYR A 1 228 ? 64.599 -1.956 2.238 1.00 84.94 228 TYR A C 1
ATOM 1921 O O . TYR A 1 228 ? 64.963 -2.956 1.621 1.00 84.94 228 TYR A O 1
ATOM 1929 N N . ASN A 1 229 ? 63.938 -0.969 1.625 1.00 82.94 229 ASN A N 1
ATOM 1930 C CA . ASN A 1 229 ? 63.599 -1.015 0.202 1.00 82.94 229 ASN A CA 1
ATOM 1931 C C . ASN A 1 229 ? 64.818 -0.878 -0.721 1.00 82.94 229 ASN A C 1
ATOM 1933 O O . ASN A 1 229 ? 64.786 -1.415 -1.828 1.00 82.94 229 ASN A O 1
ATOM 1937 N N . ILE A 1 230 ? 65.866 -0.170 -0.288 1.00 85.25 230 ILE A N 1
ATOM 1938 C CA . ILE A 1 230 ? 67.153 -0.109 -0.993 1.00 85.25 230 ILE A CA 1
ATOM 1939 C C . ILE A 1 230 ? 67.830 -1.481 -0.941 1.00 85.25 230 ILE A C 1
ATOM 1941 O O . ILE A 1 230 ? 68.186 -2.006 -1.991 1.00 85.25 230 ILE A O 1
ATOM 1945 N N . PHE A 1 231 ? 67.917 -2.099 0.242 1.00 85.19 231 PHE A N 1
ATOM 1946 C CA . PHE A 1 231 ? 68.490 -3.440 0.406 1.00 85.19 231 PHE A CA 1
ATOM 1947 C C . PHE A 1 231 ? 67.745 -4.492 -0.422 1.00 85.19 231 PHE A C 1
ATOM 1949 O O . PHE A 1 231 ? 68.363 -5.301 -1.090 1.00 85.19 231 PHE A O 1
ATOM 1956 N N . LYS A 1 232 ? 66.410 -4.435 -0.458 1.00 83.12 232 LYS A N 1
ATOM 1957 C CA . LYS A 1 232 ? 65.572 -5.354 -1.245 1.00 83.12 232 LYS A CA 1
ATOM 1958 C C . LYS A 1 232 ? 65.730 -5.204 -2.768 1.00 83.12 232 LYS A C 1
ATOM 1960 O O . LYS A 1 232 ? 65.267 -6.067 -3.513 1.00 83.12 232 LYS A O 1
ATOM 1965 N N . LYS A 1 233 ? 66.273 -4.079 -3.243 1.00 78.94 233 LYS A N 1
ATOM 1966 C CA . LYS A 1 233 ? 66.483 -3.802 -4.673 1.00 78.94 233 LYS A CA 1
ATOM 1967 C C . LYS A 1 233 ? 67.891 -4.140 -5.165 1.00 78.94 233 LYS A C 1
ATOM 1969 O O . LYS A 1 233 ? 68.052 -4.227 -6.383 1.00 78.94 233 LYS A O 1
ATOM 1974 N N . HIS A 1 234 ? 68.859 -4.262 -4.260 1.00 77.25 234 HIS A N 1
ATOM 1975 C CA . HIS A 1 234 ? 70.197 -4.766 -4.559 1.00 77.25 234 HIS A CA 1
ATOM 1976 C C . HIS A 1 234 ? 70.224 -6.290 -4.490 1.00 77.25 234 HIS A C 1
ATOM 1978 O O . HIS A 1 234 ? 70.960 -6.863 -5.321 1.00 77.25 234 HIS A O 1
#

Organism: NCBI:txid247094

InterPro domains:
  IPR001978 Troponin [PF00992] (93-227)
  IPR027707 Troponin T [PTHR11521] (43-228)
  IPR038077 Troponin domain superfamily [G3DSA:1.20.5.350] (181-233)
  IPR038077 Troponin domain superfamily [SSF90250] (163-227)

pLDDT: mean 72.05, std 23.16, range [31.2, 98.5]

Radius of gyration: 49.35 Å; chains: 1; bounding box: 125×71×119 Å

Foldseek 3Di:
DDDDDDDDDDPPDDDDPDPDDPDDDDPPCPVVVVVVVPDPDPPPPPPPPPPDDPDDDDDDDDDDDDDPDPDDPDDPPPDDDDPPPDVVVVVVVVVVVVVVVVVVVVVVVVVVVVVVVVVVVVVVVVVVVVVVVVVVVVVVVVVVVVVVVVVVVVVVVVVVVVVVVVVVVVVVVVVVVVVVVVVVVVPPPPPPPPPPDPQDPVRVVVVVVVVVDDDDPPPPDDPVVVVVVVVVVD

Secondary structure (DSSP, 8-state):
--------------------------TTSHHHHHHSSS----SSSSSSSSS------------PPPP-------------S-----HHHHHHHHHHHHHHHHHHHHHHHHHHHHHHHHHHHHHHHHHHHHHHHHHHHHHHHHHHHHHHHHHHHHHHHHHHHHHHHHHHHHHHHHHHHHHHHHTTTTTSSTTT---S----HHHHHHHHHHHH------TT--HHHHHHHHHTT-

=== Feature glossary ===
Legend for the data blocks above and below:

— What the protein is —

Sequence gives the chain of amino acids in standard one-letter code (A=alanine, C=cysteine, …, Y=tyrosine), read N→C. It is the only feature that is directly encoded by the gene; all structural features are derived from the folded form of this sequence.

The annotation block draws on four external resources. InterPro: which protein families and domains the sequence belongs to. GO: standardized terms for what the protein does, what process it participates in, and where in the cell it acts. CATH: which structural fold it has in the CATH hierarchy. Organism: the species of origin.

— Where its atoms are —

Atomic coordinates in PDBx/mmCIF format — the same representation the Protein Data Bank distributes. Each line of the _atom_site loop places one backbone atom in Cartesian space (units: ångströms, origin: arbitrary).

Six rendered views show the 3D structure from the faces of a cube — i.e. along ±x, ±y, ±z. Rendering representation is drawn randomly per protein from cartoon (secondary-structure ribbons), sticks (backbone bonds), or molecular surface; coloring is either N→C rainbow (blue at the N-terminus through red at the C-terminus) or one color per chain.

— Local backbone conformation —

DSSP 8-state secondary structure assigns each residue one of H (α-helix), G (3₁₀-helix), I (π-helix), E (extended β-strand), B (isolated β-bridge), T (hydrogen-bonded turn), S (bend), or '-' (coil). The assignment is computed from backbone hydrogen-bond geometry via the Kabsch–Sander algorithm.

P-SEA three-state annotation labels each residue as helix, strand, or coil based purely on the geometry of the Cα trace. It serves as a fallback when the full backbone (and thus DSSP) is unavailable.

φ (phi) and ψ (psi) are the two rotatable backbone dihedrals per residue: φ is the C(i-1)–N–Cα–C torsion, ψ is the N–Cα–C–N(i+1) torsion, both in degrees on (−180°, 180°]. α-helical residues cluster near (−60°, −45°); β-strand residues near (−120°, +130°). A Ramachandran plot is simply a scatter of (φ, ψ) for every residue.

— Global shape and packing —

Radius of gyration (Rg) is the root-mean-square distance of Cα atoms from their centroid — a single number for overall size and compactness. A globular domain of N residues has Rg ≈ 2.2·N^0.38 Å; an extended or disordered chain has a much larger Rg. The Cα contact count is the number of residue pairs whose Cα atoms are within 8 Å and are more than four positions apart in sequence — a standard proxy for tertiary packing density. The bounding box is the smallest axis-aligned box enclosing all Cα atoms.

Accessible surface area quantifies burial. A residue with SASA near zero is packed into the hydrophobic core; one with SASA >100 Å² sits on the surface. Computed here via the Shrake–Rupley numerical algorithm with a 1.4 Å probe.

The contact map is a binary N×N matrix image: pixel (i, j) is dark where Cα_i and Cα_j are within 8 Å and |i−j|>4. Because the |i−j|>4 filter removes local helical contacts, off-diagonal stripes parallel to the main diagonal indicate parallel β-sheets; stripes perpendicular to it indicate antiparallel β-sheets. The Ramachandran plot scatters every residue's (φ, ψ) pair against the sterically allowed regions. The PAE heatmap renders the predicted-aligned-error matrix.

— Structural neighborhood —

A 3Di character summarizes, for each residue, the relative orientation of the Cα frame of its nearest spatial neighbor. Because it encodes fold topology rather than chemistry, 3Di alignments detect remote structural similarity that sequence alignment misses.

Structural nearest neighbors (via Foldseek easy-search vs the PDB). Reported per hit: target PDB id, E-value, and alignment TM-score. A TM-score above ~0.5 is the conventional threshold for 'same fold'.

— Confidence and disorder —

For AlphaFold models, the B-factor field carries pLDDT — the model's own estimate of local accuracy on a 0–100 scale. Regions with pLDDT<50 should be treated as essentially unmodeled; they often correspond to intrinsically disordered segments.

B-factor (Debye–Waller factor) reflects atomic displacement in the crystal lattice. It is an experimental observable (units Å²), not a prediction; low values mean the atom is pinned down, high values mean it moves or is heterogeneous across the crystal.

Predicted Aligned Error (PAE) is an AlphaFold confidence matrix: entry (i, j) is the expected error in the position of residue j, in ångströms, when the prediction is superimposed on the true structure at residue i. Low PAE within a block of residues means that block is internally rigid and well-predicted; high PAE between two blocks means their relative placement is uncertain even if each block individually is confident.